Protein AF-A0A383DLF4-F1 (afdb_monomer_lite)

InterPro domains:
  IPR005372 Uncharacterised protein family UPF0182 [PF03699] (5-96)
  IPR005372 Uncharacterised protein family UPF0182 [PTHR39344] (11-228)

Organism: NCBI:txid408172

Sequence (233 aa):
TLPQELAQGTSPVPYQPEYGLYRLPGESTSAFLLTSVFVPRGRQNLTAILTAQSEPDRYGELILFDVPVEDQVPGPRQVEALIEQDPIISQQFSLWRTGGSQVWTGHLHLIPVGKTLLYMEPVFLAAEEDAIPELRRFVVSDGHRVSMQETLEESVQALLMLALDSPLPSVLPVSMVGTQDPTILDTSDWPVEALALLERGEQALREGDFQAFGESLAELRALLETLSAGGRE

Secondary structure (DSSP, 8-state):
---EE-BTBSS-EEPPPEEEEE--TT-SS-EEEEEEEE--TT--B--EEEEEE-STTTTT-EEEEE--GGG-PBPHHHHHHHHHH-HHHHHHHHHHHHTT-EEEE---EEEEETTEEEEEEEEEEESSTTSPPEEEEEEEESSS-EEEESSHHHHHHHHHHHHHSSPPP--------SS--------TT--HHHHHHHHHHHHHHHHT-HHHHHHHHHHHHHHHHHHHHHTT-

Foldseek 3Di:
DAAWAQQFHPDTDGADWDWDFAADAPHPGTFIKTKDWDDDPPGFFTFWMWIATCDPVRHRDIDIQGFDVQLRHGHRHLVRVVQCPPPVNVVVCVVCVVQQKDKGWHRWDWGDDHQAIKTKTWIWIDNDPPGDTDTAWMWMDSRNDIAIDRDPVVRVVVRVVVCVVPPDPRRGDRPDPDDDDPPPPPCVPPDPLLVVLVVQLVVCVVVVNVVSNVVSVVVSVVRVVVVVVVVPD

Radius of gyration: 22.6 Å; chains: 1; bounding box: 62×41×49 Å

Structure (mmCIF, N/CA/C/O backbone):
data_AF-A0A383DLF4-F1
#
_entry.id   AF-A0A383DLF4-F1
#
loop_
_atom_site.group_PDB
_atom_site.id
_atom_site.type_symbol
_atom_site.label_atom_id
_atom_site.label_alt_id
_atom_site.label_comp_id
_atom_site.label_asym_id
_atom_site.label_entity_id
_atom_site.label_seq_id
_atom_site.pdbx_PDB_ins_code
_atom_site.Cartn_x
_atom_site.Cartn_y
_atom_site.Cartn_z
_atom_site.occupancy
_atom_site.B_iso_or_equiv
_atom_site.auth_seq_id
_atom_site.auth_comp_id
_atom_site.auth_asym_id
_atom_site.auth_atom_id
_atom_site.pdbx_PDB_model_num
ATOM 1 N N . THR A 1 1 ? -16.501 -3.516 -14.704 1.00 60.12 1 THR A N 1
ATOM 2 C CA . THR A 1 1 ? -16.865 -2.939 -13.396 1.00 60.12 1 THR A CA 1
ATOM 3 C C . THR A 1 1 ? -15.609 -2.321 -12.852 1.00 60.12 1 THR A C 1
ATOM 5 O O . THR A 1 1 ? -14.558 -2.902 -13.090 1.00 60.12 1 THR A O 1
ATOM 8 N N . LEU A 1 2 ? -15.697 -1.151 -12.227 1.00 78.69 2 LEU A N 1
ATOM 9 C CA . LEU A 1 2 ? -14.515 -0.516 -11.647 1.00 78.69 2 LEU A CA 1
ATOM 10 C C . LEU A 1 2 ? -13.926 -1.417 -10.543 1.00 78.69 2 LEU A C 1
ATOM 12 O O . LEU A 1 2 ? -14.694 -2.170 -9.925 1.00 78.69 2 LEU A O 1
ATOM 16 N N . PRO A 1 3 ? -12.600 -1.383 -10.318 1.00 82.06 3 PRO A N 1
ATOM 17 C CA . PRO A 1 3 ? -11.999 -1.972 -9.126 1.00 8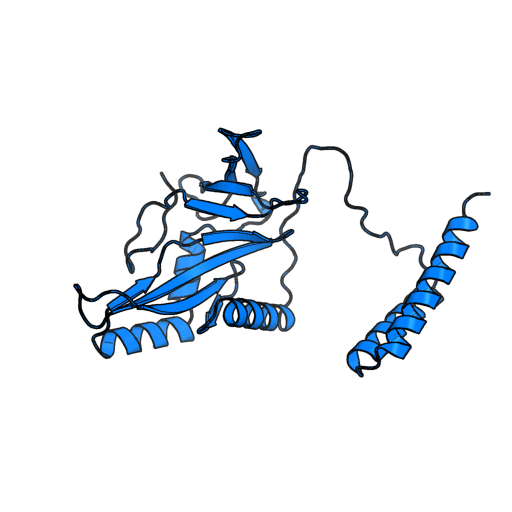2.06 3 PRO A CA 1
ATOM 18 C C . PRO A 1 3 ? -12.649 -1.398 -7.861 1.00 82.06 3 PRO A C 1
ATOM 20 O O . PRO A 1 3 ? -13.252 -0.325 -7.902 1.00 82.06 3 PRO A O 1
ATOM 23 N N . GLN A 1 4 ? -12.573 -2.133 -6.754 1.00 87.50 4 GLN A N 1
ATOM 24 C CA . GLN A 1 4 ? -13.191 -1.744 -5.485 1.00 87.50 4 GLN A CA 1
ATOM 25 C C . GLN A 1 4 ? -12.203 -1.890 -4.325 1.00 87.50 4 GLN A C 1
ATOM 27 O O . GLN A 1 4 ? -11.341 -2.768 -4.388 1.00 87.50 4 GLN A O 1
ATOM 32 N N . GLU A 1 5 ? -12.400 -1.079 -3.289 1.00 82.56 5 GLU A N 1
ATOM 33 C CA . GLU A 1 5 ? -11.633 -1.003 -2.033 1.00 82.56 5 GLU A CA 1
ATOM 34 C C . GLU A 1 5 ? -12.570 -0.808 -0.822 1.00 82.56 5 GLU A C 1
ATOM 36 O O . GLU A 1 5 ? -13.788 -0.686 -1.013 1.00 82.56 5 GLU A O 1
ATOM 41 N N . LEU A 1 6 ? -12.019 -0.771 0.398 1.00 77.62 6 LEU A N 1
ATOM 42 C CA . LEU A 1 6 ? -12.741 -0.592 1.666 1.00 77.62 6 LEU A CA 1
ATOM 43 C C . LEU A 1 6 ? -12.312 0.701 2.398 1.00 77.62 6 LEU A C 1
ATOM 45 O O . LEU A 1 6 ? -12.091 0.721 3.604 1.00 77.62 6 LEU A O 1
ATOM 49 N N . ALA A 1 7 ? -12.281 1.827 1.679 1.00 72.94 7 ALA A N 1
ATOM 50 C CA . ALA A 1 7 ? -11.841 3.130 2.207 1.00 72.94 7 ALA A CA 1
ATOM 51 C C . ALA A 1 7 ? -12.839 3.850 3.149 1.00 72.94 7 ALA A C 1
ATOM 53 O O . ALA A 1 7 ? -12.614 4.983 3.574 1.00 72.94 7 ALA A O 1
ATOM 54 N N . GLN A 1 8 ? -14.017 3.270 3.405 1.00 71.19 8 GLN A N 1
ATOM 55 C CA . GLN A 1 8 ? -15.066 3.861 4.255 1.00 71.19 8 GLN A CA 1
ATOM 56 C C . GLN A 1 8 ? -15.714 2.784 5.135 1.00 71.19 8 GLN A C 1
ATOM 58 O O . GLN A 1 8 ? -16.937 2.634 5.186 1.00 71.19 8 GLN A O 1
ATOM 63 N N . GLY A 1 9 ? -14.879 1.989 5.807 1.00 71.12 9 GLY A N 1
ATOM 64 C CA . GLY A 1 9 ? -15.311 0.829 6.586 1.00 71.12 9 GLY A CA 1
ATOM 65 C C . GLY A 1 9 ? -15.517 -0.405 5.707 1.00 71.12 9 GLY A C 1
ATOM 66 O O . GLY A 1 9 ? -14.909 -0.534 4.658 1.00 71.12 9 GLY A O 1
ATOM 67 N N . THR A 1 10 ? -16.403 -1.320 6.100 1.00 71.12 10 THR A N 1
ATOM 68 C CA . THR A 1 10 ? -16.474 -2.672 5.502 1.00 71.12 10 THR A CA 1
ATOM 69 C C . THR A 1 10 ? -17.288 -2.768 4.202 1.00 71.12 10 THR A C 1
ATOM 71 O O . THR A 1 10 ? -17.534 -3.860 3.685 1.00 71.12 10 THR A O 1
ATOM 74 N N . SER A 1 11 ? -17.766 -1.640 3.668 1.00 79.25 11 SER A N 1
ATOM 75 C CA . SER A 1 11 ? -18.580 -1.609 2.447 1.00 79.25 11 SER A CA 1
ATOM 76 C C . SER A 1 11 ? -17.719 -1.320 1.214 1.00 79.25 11 SER A C 1
ATOM 78 O O . SER A 1 11 ? -17.050 -0.290 1.187 1.00 79.25 11 SER A O 1
ATOM 80 N N . PRO A 1 12 ? -17.777 -2.154 0.155 1.00 83.25 12 PRO A N 1
ATOM 81 C CA . PRO A 1 12 ? -17.006 -1.921 -1.061 1.00 83.25 12 PRO A CA 1
ATOM 82 C C . PRO A 1 12 ? -17.381 -0.618 -1.768 1.00 83.25 12 PRO A C 1
ATOM 84 O O . PRO A 1 12 ? -18.514 -0.456 -2.232 1.00 83.25 12 PRO A O 1
ATOM 87 N N . VAL A 1 13 ? -16.398 0.261 -1.942 1.00 88.56 13 VAL A N 1
ATOM 88 C CA . VAL A 1 13 ? -16.495 1.487 -2.745 1.00 88.56 13 VAL A CA 1
ATOM 89 C C . VAL A 1 13 ? -15.636 1.363 -4.008 1.00 88.56 13 VAL A C 1
ATOM 91 O O . VAL A 1 13 ? -14.722 0.540 -4.042 1.00 88.56 13 VAL A O 1
ATOM 94 N N . PRO A 1 14 ? -15.930 2.097 -5.098 1.00 90.31 14 PRO A N 1
ATOM 95 C CA . PRO A 1 14 ? -15.054 2.119 -6.267 1.00 90.31 14 PRO A CA 1
ATOM 96 C C . PRO A 1 14 ? -13.671 2.665 -5.908 1.00 90.31 14 PRO A C 1
ATOM 98 O O . PRO A 1 14 ? -13.587 3.722 -5.290 1.00 90.31 14 PRO A O 1
ATOM 101 N N . TYR A 1 15 ? -12.622 1.982 -6.366 1.00 90.62 15 TYR A N 1
ATOM 102 C CA . TYR A 1 15 ? -11.250 2.467 -6.262 1.00 90.62 15 TYR A CA 1
ATOM 103 C C . TYR A 1 15 ? -11.115 3.783 -7.025 1.00 90.62 15 TYR A C 1
ATOM 105 O O . TYR A 1 15 ? -11.482 3.857 -8.207 1.00 90.62 15 TYR A O 1
ATOM 113 N N . GLN A 1 16 ? -10.607 4.813 -6.358 1.00 91.38 16 GLN A N 1
ATOM 114 C CA . GLN A 1 16 ? -10.443 6.133 -6.958 1.00 91.38 16 GLN A CA 1
ATOM 115 C C . GLN A 1 16 ? -9.015 6.330 -7.476 1.00 91.38 16 GLN A C 1
ATOM 117 O O . GLN A 1 16 ? -8.072 5.918 -6.814 1.00 91.38 16 GLN A O 1
ATOM 122 N N . PRO A 1 17 ? -8.825 6.941 -8.660 1.00 92.25 17 PRO A N 1
ATOM 123 C CA . PRO A 1 17 ? -7.501 7.370 -9.084 1.00 92.25 17 PRO A CA 1
ATOM 124 C C . PRO A 1 17 ? -6.912 8.388 -8.109 1.00 92.25 17 PRO A C 1
ATOM 126 O O . PRO A 1 17 ? -7.620 9.289 -7.653 1.00 92.25 17 PRO A O 1
ATOM 129 N N . GLU A 1 18 ? -5.614 8.288 -7.856 1.00 91.56 18 GLU A N 1
ATOM 130 C CA . GLU A 1 18 ? -4.936 9.099 -6.853 1.00 91.56 18 GLU A CA 1
ATOM 131 C C . GLU A 1 18 ? -3.709 9.822 -7.396 1.00 91.56 18 GLU A C 1
ATOM 133 O O . GLU A 1 18 ? -3.023 9.333 -8.293 1.00 91.56 18 GLU A O 1
ATOM 138 N N . TYR A 1 19 ? -3.433 11.001 -6.841 1.00 92.25 19 TYR A N 1
ATOM 139 C CA . TYR A 1 19 ? -2.225 11.748 -7.155 1.00 92.25 19 TYR A CA 1
ATOM 140 C C . TYR A 1 19 ? -1.128 11.444 -6.146 1.00 92.25 19 TYR A C 1
ATOM 142 O O . TYR A 1 19 ? -1.358 11.515 -4.939 1.00 92.25 19 TYR A O 1
ATOM 150 N N . GLY A 1 20 ? 0.090 11.231 -6.629 1.00 89.12 20 GLY A N 1
ATOM 151 C CA . GLY A 1 20 ? 1.244 11.093 -5.756 1.00 89.12 20 GLY A CA 1
ATOM 152 C C . GLY A 1 20 ? 2.558 11.423 -6.442 1.00 89.12 20 GLY A C 1
ATOM 153 O O . GLY A 1 20 ? 2.648 11.535 -7.664 1.00 89.12 20 GLY A O 1
ATOM 154 N N . LEU A 1 21 ? 3.584 11.625 -5.619 1.00 89.44 21 LEU A N 1
ATOM 155 C CA . LEU A 1 21 ? 4.941 11.885 -6.074 1.00 89.44 21 LEU A CA 1
ATOM 156 C C . LEU A 1 21 ? 5.734 10.582 -5.993 1.00 89.44 21 LEU A C 1
ATOM 158 O O . LEU A 1 21 ? 6.117 10.152 -4.905 1.00 89.44 21 LEU A O 1
ATOM 162 N N . TYR A 1 22 ? 5.994 9.965 -7.142 1.00 82.44 22 TYR A N 1
ATOM 163 C CA . TYR A 1 22 ? 6.667 8.670 -7.208 1.00 82.44 22 TYR A CA 1
ATOM 164 C C . TYR A 1 22 ? 7.839 8.723 -8.173 1.00 82.44 22 TYR A C 1
ATOM 166 O O . TYR A 1 22 ? 7.808 9.423 -9.184 1.00 82.44 22 TYR A O 1
ATOM 174 N N . ARG A 1 23 ? 8.870 7.932 -7.886 1.00 84.19 23 ARG A N 1
ATOM 175 C CA . ARG A 1 23 ? 9.908 7.626 -8.866 1.00 84.19 23 ARG A CA 1
ATOM 176 C C . ARG A 1 23 ? 9.529 6.336 -9.572 1.00 84.19 23 ARG A C 1
ATOM 178 O O . ARG A 1 23 ? 9.544 5.275 -8.950 1.00 84.19 23 ARG A O 1
ATOM 185 N N . LEU A 1 24 ? 9.195 6.437 -10.855 1.00 79.38 24 LEU A N 1
ATOM 186 C CA . LEU A 1 24 ? 8.882 5.261 -11.660 1.00 79.38 24 LEU A CA 1
ATOM 187 C C . LEU A 1 24 ? 10.123 4.369 -11.834 1.00 79.38 24 LEU A C 1
ATOM 189 O O . LEU A 1 24 ? 11.253 4.869 -11.819 1.00 79.38 24 LEU A O 1
ATOM 193 N N . PRO A 1 25 ? 9.945 3.049 -12.012 1.00 75.62 25 PRO A N 1
ATOM 194 C CA . PRO A 1 25 ? 11.047 2.157 -12.352 1.00 75.62 25 PRO A CA 1
ATOM 195 C C . PRO A 1 25 ? 11.800 2.642 -13.600 1.00 75.62 25 PRO A C 1
ATOM 197 O O . PRO A 1 25 ? 11.187 2.941 -14.619 1.00 75.62 25 PRO A O 1
ATOM 200 N N . GLY A 1 26 ? 13.131 2.725 -13.517 1.00 77.88 26 GLY A N 1
ATOM 201 C CA . GLY A 1 26 ? 13.990 3.201 -14.612 1.00 77.88 26 GLY A CA 1
ATOM 202 C C . GLY A 1 26 ? 14.172 4.722 -14.687 1.00 77.88 26 GLY A C 1
ATOM 203 O O . GLY A 1 26 ? 15.095 5.176 -15.358 1.00 77.88 26 GLY A O 1
ATOM 204 N N . GLU A 1 27 ? 13.373 5.507 -13.960 1.00 82.31 27 GLU A N 1
ATOM 205 C CA . GLU A 1 27 ? 13.523 6.963 -13.894 1.00 82.31 27 GLU A CA 1
ATOM 206 C C . GLU A 1 27 ? 14.513 7.378 -12.796 1.00 82.31 27 GLU A C 1
ATOM 208 O O . GLU A 1 27 ? 14.620 6.755 -11.734 1.00 82.31 27 GLU A O 1
ATOM 213 N N . SER A 1 28 ? 15.242 8.469 -13.038 1.00 81.88 28 SER A N 1
ATOM 214 C CA . SER A 1 28 ? 16.218 9.001 -12.073 1.00 81.88 28 SER A CA 1
ATOM 215 C C . SER A 1 28 ? 15.602 9.973 -11.062 1.00 81.88 28 SER A C 1
ATOM 217 O O . SER A 1 28 ? 16.133 10.128 -9.960 1.00 81.88 28 SER A O 1
ATOM 219 N N . THR A 1 29 ? 14.458 10.573 -11.394 1.00 85.81 29 THR A N 1
ATOM 220 C CA . THR A 1 29 ? 13.763 11.584 -10.588 1.00 85.81 29 THR A CA 1
ATOM 221 C C . THR A 1 29 ? 12.322 11.179 -10.303 1.00 85.81 29 THR A C 1
ATOM 223 O O . THR A 1 29 ? 11.696 10.467 -11.088 1.00 85.81 29 THR A O 1
ATOM 226 N N . SER A 1 30 ? 11.783 11.644 -9.176 1.00 88.62 30 SER A N 1
ATOM 227 C CA . SER A 1 30 ? 10.350 11.525 -8.900 1.00 88.62 30 SER A CA 1
ATOM 228 C C . SER A 1 30 ? 9.548 12.471 -9.793 1.00 88.62 30 SER A C 1
ATOM 230 O O . SER A 1 30 ? 10.032 13.549 -10.130 1.00 88.62 30 SER A O 1
ATOM 232 N N . ALA A 1 31 ? 8.324 12.080 -10.127 1.00 88.88 31 ALA A N 1
ATOM 233 C CA . ALA A 1 31 ? 7.376 12.882 -10.886 1.00 88.88 31 ALA A CA 1
ATOM 234 C C . ALA A 1 31 ? 6.005 12.865 -10.206 1.00 88.88 31 ALA A C 1
ATOM 236 O O . ALA A 1 31 ? 5.671 11.913 -9.488 1.00 88.88 31 ALA A O 1
ATOM 237 N N . PHE A 1 32 ? 5.224 13.925 -10.400 1.00 93.12 32 PHE A N 1
ATOM 238 C CA . PHE A 1 32 ? 3.845 13.976 -9.936 1.00 93.12 32 PHE A CA 1
ATOM 239 C C . PHE A 1 32 ? 2.944 13.206 -10.906 1.00 93.12 32 PHE A C 1
ATOM 241 O O . PHE A 1 32 ? 2.847 13.540 -12.088 1.00 93.12 32 PHE A O 1
ATOM 248 N N . LEU A 1 33 ? 2.301 12.149 -10.416 1.00 92.25 33 LEU A N 1
ATOM 249 C CA . LEU A 1 33 ? 1.556 11.186 -11.223 1.00 92.25 33 LEU A CA 1
ATOM 250 C C . LEU A 1 33 ? 0.122 11.061 -10.728 1.00 92.25 33 LEU A C 1
ATOM 252 O O . LEU A 1 33 ? -0.108 11.038 -9.523 1.00 92.25 33 LEU A O 1
ATOM 256 N N . LEU A 1 34 ? -0.815 10.903 -11.660 1.00 93.69 34 LEU A N 1
ATOM 257 C CA . LEU A 1 34 ? -2.143 10.361 -11.387 1.00 93.69 34 LEU A CA 1
ATOM 258 C C . LEU A 1 34 ? -2.125 8.860 -11.672 1.00 93.69 34 LEU A C 1
ATOM 260 O O . LEU A 1 34 ? -1.865 8.468 -12.806 1.00 93.69 34 LEU A O 1
ATOM 264 N N . THR A 1 35 ? -2.434 8.031 -10.686 1.00 91.56 35 THR A N 1
ATOM 265 C CA . THR A 1 35 ? -2.365 6.571 -10.784 1.00 91.56 35 THR A CA 1
ATOM 266 C C . THR A 1 35 ? -3.750 5.947 -10.663 1.00 91.56 35 THR A C 1
ATOM 268 O O . THR A 1 35 ? -4.597 6.410 -9.903 1.00 91.56 35 THR A O 1
ATOM 271 N N . SER A 1 36 ? -4.000 4.876 -11.413 1.00 92.75 36 SER A N 1
ATOM 272 C CA . SER A 1 36 ? -5.180 4.028 -11.269 1.00 92.75 36 SER A CA 1
ATOM 273 C C . SER A 1 36 ? -4.840 2.566 -11.544 1.00 92.75 36 SER A C 1
ATOM 275 O O . SER A 1 36 ? -3.884 2.250 -12.251 1.00 92.75 36 SER A O 1
ATOM 277 N N . VAL A 1 37 ? -5.643 1.660 -10.999 1.00 92.38 37 VAL A N 1
ATOM 278 C CA . VAL A 1 37 ? -5.415 0.213 -11.057 1.00 92.38 37 VAL A CA 1
ATOM 279 C C . VAL A 1 37 ? -6.428 -0.468 -11.974 1.00 92.38 37 VAL A C 1
ATOM 281 O O . VAL A 1 37 ? -7.579 -0.046 -12.082 1.00 92.38 37 VAL A O 1
ATOM 284 N N . PHE A 1 38 ? -6.027 -1.562 -12.619 1.00 90.94 38 PHE A N 1
ATOM 285 C CA . PHE A 1 38 ? -6.893 -2.355 -13.489 1.00 90.94 38 PHE A CA 1
ATOM 286 C C . PHE A 1 38 ? -7.073 -3.767 -12.942 1.00 90.94 38 PHE A C 1
ATOM 288 O O . PHE A 1 38 ? -6.142 -4.568 -12.903 1.00 90.94 38 PHE A O 1
ATOM 295 N N . VAL A 1 39 ? -8.315 -4.081 -12.571 1.00 89.06 39 VAL A N 1
ATOM 296 C CA . VAL A 1 39 ? -8.760 -5.425 -12.188 1.00 89.06 39 VAL A CA 1
ATOM 297 C C . VAL A 1 39 ? -9.851 -5.861 -13.173 1.00 89.06 39 VAL A C 1
ATOM 299 O O . VAL A 1 39 ? -10.913 -5.226 -13.225 1.00 89.06 39 VAL A O 1
ATOM 302 N N . PRO A 1 40 ? -9.640 -6.920 -13.979 1.00 84.69 40 PRO A N 1
ATOM 303 C CA . PRO A 1 40 ? -10.626 -7.369 -14.953 1.00 84.69 40 PRO A CA 1
ATOM 304 C C . PRO A 1 40 ? -11.949 -7.779 -14.304 1.00 84.69 40 PRO A C 1
ATOM 306 O O . PRO A 1 40 ? -12.007 -8.286 -13.181 1.00 84.69 40 PRO A O 1
ATOM 309 N N . ARG A 1 41 ? -13.050 -7.626 -15.045 1.00 81.19 41 ARG A N 1
ATOM 310 C CA . ARG A 1 41 ? -14.380 -8.019 -14.561 1.00 81.19 41 ARG A CA 1
ATOM 311 C C . ARG A 1 41 ? -14.407 -9.512 -14.213 1.00 81.19 41 ARG A C 1
ATOM 313 O O . ARG A 1 41 ? -14.085 -10.351 -15.047 1.00 81.19 41 ARG A O 1
ATOM 320 N N . GLY A 1 42 ? -14.856 -9.833 -12.999 1.00 81.06 42 GLY A N 1
ATOM 321 C CA . GLY A 1 42 ? -14.948 -11.215 -12.514 1.00 81.06 42 GLY A CA 1
ATOM 322 C C . GLY A 1 42 ? -13.614 -11.809 -12.052 1.00 81.06 42 GLY A C 1
ATOM 323 O O . GLY A 1 42 ? -13.579 -12.975 -11.673 1.00 81.06 42 GLY A O 1
ATOM 324 N N . ARG A 1 43 ? -12.533 -11.023 -12.061 1.00 84.88 43 ARG A N 1
ATOM 325 C CA . ARG A 1 43 ? -11.262 -11.354 -11.418 1.00 84.88 43 ARG A CA 1
ATOM 326 C C . ARG A 1 43 ? -11.104 -10.528 -10.145 1.00 84.88 43 ARG A C 1
ATOM 328 O O . ARG A 1 43 ? -11.839 -9.568 -9.903 1.00 84.88 43 ARG A O 1
ATOM 335 N N . GLN A 1 44 ? -10.154 -10.946 -9.326 1.00 84.00 44 GLN A N 1
ATOM 336 C CA . GLN A 1 44 ? -9.759 -10.230 -8.119 1.00 84.00 44 GLN A CA 1
ATOM 337 C C . GLN A 1 44 ? -8.293 -9.779 -8.158 1.00 84.00 44 GLN A C 1
ATOM 339 O O . GLN A 1 44 ? -7.937 -8.888 -7.399 1.00 84.00 44 GLN A O 1
ATOM 344 N N . ASN A 1 45 ? -7.496 -10.338 -9.071 1.00 89.94 45 ASN A N 1
ATOM 345 C CA . ASN A 1 45 ? -6.083 -10.023 -9.243 1.00 89.94 45 ASN A CA 1
ATOM 346 C C . ASN A 1 45 ? -5.911 -8.787 -10.133 1.00 89.94 45 ASN A C 1
ATOM 348 O O . ASN A 1 45 ? -6.670 -8.586 -11.091 1.00 89.94 45 ASN A O 1
ATOM 352 N N . LEU A 1 46 ? -4.903 -7.988 -9.808 1.00 91.31 46 LEU A N 1
ATOM 353 C CA . LEU A 1 46 ? -4.451 -6.846 -10.588 1.00 91.31 46 LEU A CA 1
ATOM 354 C C . LEU A 1 46 ? -3.834 -7.328 -11.908 1.00 91.31 46 LEU A C 1
ATOM 356 O O . LEU A 1 46 ? -3.123 -8.328 -11.928 1.00 91.31 46 LEU A O 1
ATOM 360 N N . THR A 1 47 ? -4.097 -6.621 -13.007 1.00 90.00 47 THR A N 1
ATOM 361 C CA . THR A 1 47 ? -3.462 -6.911 -14.307 1.00 90.00 47 THR A CA 1
ATOM 362 C C . THR A 1 47 ? -2.706 -5.735 -14.892 1.00 90.00 47 THR A C 1
ATOM 364 O O . THR A 1 47 ? -1.912 -5.938 -15.800 1.00 90.00 47 THR A O 1
ATOM 367 N N . ALA A 1 48 ? -2.956 -4.513 -14.422 1.00 89.50 48 ALA A N 1
ATOM 368 C CA . ALA A 1 48 ? -2.144 -3.369 -14.805 1.00 89.50 48 ALA A CA 1
ATOM 369 C C . ALA A 1 48 ? -2.297 -2.197 -13.831 1.00 89.50 48 ALA A C 1
ATOM 371 O O . ALA A 1 48 ? -3.300 -2.086 -13.120 1.00 89.50 48 ALA A O 1
ATOM 372 N N . ILE A 1 49 ? -1.327 -1.290 -13.869 1.00 89.88 49 ILE A N 1
ATOM 373 C CA . ILE A 1 49 ? -1.371 0.027 -13.232 1.00 89.88 49 ILE A CA 1
ATOM 374 C C . ILE A 1 49 ? -1.196 1.060 -14.337 1.00 89.88 49 ILE A C 1
ATOM 376 O O . ILE A 1 49 ? -0.239 0.995 -15.100 1.00 89.88 49 ILE A O 1
ATOM 380 N N . LEU A 1 50 ? -2.116 2.008 -14.442 1.00 90.31 50 LEU A N 1
ATOM 381 C CA . LEU A 1 50 ? -2.014 3.120 -15.377 1.00 90.31 50 LEU A CA 1
ATOM 382 C C . LEU A 1 50 ? -1.614 4.367 -14.610 1.00 90.31 50 LEU A C 1
ATOM 384 O O . LEU A 1 50 ? -2.285 4.737 -13.648 1.00 90.31 50 LEU A O 1
ATOM 388 N N . THR A 1 51 ? -0.568 5.034 -15.070 1.00 91.50 51 THR A N 1
ATOM 389 C CA . THR A 1 51 ? -0.164 6.336 -14.558 1.00 91.50 51 THR A CA 1
ATOM 390 C C . THR A 1 51 ? -0.272 7.391 -15.651 1.00 91.50 51 THR A C 1
ATOM 392 O O . THR A 1 51 ? -0.098 7.101 -16.835 1.00 91.50 51 THR A O 1
ATOM 395 N N . ALA A 1 52 ? -0.587 8.619 -15.256 1.00 93.56 52 ALA A N 1
ATOM 396 C CA . ALA A 1 52 ? -0.551 9.797 -16.106 1.00 93.56 52 ALA A CA 1
ATOM 397 C C . ALA A 1 52 ? 0.428 10.816 -15.516 1.00 93.56 52 ALA A C 1
ATOM 399 O O . ALA A 1 52 ? 0.296 11.211 -14.355 1.00 93.56 52 ALA A O 1
ATOM 400 N N . GLN A 1 53 ? 1.401 11.240 -16.317 1.00 93.06 53 GLN A N 1
ATOM 401 C CA . GLN A 1 53 ? 2.375 12.261 -15.944 1.00 93.06 53 GLN A CA 1
ATOM 402 C C . GLN A 1 53 ? 1.708 13.629 -15.781 1.00 93.06 53 GLN A C 1
ATOM 404 O O . GLN A 1 53 ? 0.896 14.040 -16.612 1.00 93.06 53 GLN A O 1
ATOM 409 N N . SER A 1 54 ? 2.079 14.351 -14.725 1.00 93.25 54 SER A N 1
ATOM 410 C CA . SER A 1 54 ? 1.596 15.712 -14.454 1.00 93.25 54 SER A CA 1
ATOM 411 C C . SER A 1 54 ? 2.706 16.769 -14.499 1.00 93.25 54 SER A C 1
ATOM 413 O O . SER A 1 54 ? 2.437 17.937 -14.218 1.00 93.25 54 SER A O 1
ATOM 415 N N . GLU A 1 55 ? 3.931 16.392 -14.876 1.00 89.69 55 GLU A N 1
ATOM 416 C CA . GLU A 1 55 ? 5.036 17.340 -15.063 1.00 89.69 55 GLU A CA 1
ATOM 417 C C . GLU A 1 55 ? 4.852 18.175 -16.343 1.00 89.69 55 GLU A C 1
ATOM 419 O O . GLU A 1 55 ? 4.374 17.640 -17.344 1.00 89.69 55 GLU A O 1
ATOM 424 N N . PRO A 1 56 ? 5.219 19.473 -16.365 1.00 90.81 56 PRO A N 1
ATOM 425 C CA . PRO A 1 56 ? 4.930 20.364 -17.495 1.00 90.81 56 PRO A CA 1
ATOM 426 C C . PRO A 1 56 ? 5.455 19.898 -18.860 1.00 90.81 56 PRO A C 1
ATOM 428 O O . PRO A 1 56 ? 4.840 20.183 -19.885 1.00 90.81 56 PRO A O 1
ATOM 431 N N . ASP A 1 57 ? 6.594 19.213 -18.887 1.00 91.88 57 ASP A N 1
ATOM 432 C CA . ASP A 1 57 ? 7.262 18.712 -20.090 1.00 91.88 57 ASP A CA 1
ATOM 433 C C . ASP A 1 57 ? 6.689 17.380 -20.599 1.00 91.88 57 ASP A C 1
ATOM 435 O O . ASP A 1 57 ? 6.830 17.072 -21.781 1.00 91.88 57 ASP A O 1
ATOM 439 N N . ARG A 1 58 ? 6.010 16.621 -19.730 1.00 88.75 58 ARG A N 1
ATOM 440 C CA . ARG A 1 58 ? 5.442 15.290 -20.018 1.00 88.75 58 ARG A CA 1
ATOM 441 C C . ARG A 1 58 ? 3.947 15.193 -19.695 1.00 88.75 58 ARG A C 1
ATOM 443 O O . ARG A 1 58 ? 3.405 14.100 -19.548 1.00 88.75 58 ARG A O 1
ATOM 450 N N . TYR A 1 59 ? 3.270 16.330 -19.561 1.00 93.19 59 TYR A N 1
ATOM 451 C CA . TYR A 1 59 ? 1.901 16.400 -19.058 1.00 93.19 59 TYR A CA 1
ATOM 452 C C . TYR A 1 59 ? 0.932 15.585 -19.921 1.00 93.19 59 TYR A C 1
ATOM 454 O O . TYR A 1 59 ? 0.817 15.798 -21.129 1.00 93.19 59 TYR A O 1
ATOM 462 N N . GLY A 1 60 ? 0.191 14.679 -19.285 1.00 92.38 60 GLY A N 1
ATOM 463 C CA . GLY A 1 60 ? -0.782 13.811 -19.941 1.00 92.38 60 GLY A CA 1
ATOM 464 C C . GLY A 1 60 ? -0.187 12.575 -20.620 1.00 92.38 60 GLY A C 1
ATOM 465 O O . GLY A 1 60 ? -0.952 11.804 -21.202 1.00 92.38 60 GLY A O 1
ATOM 466 N N . GLU A 1 61 ? 1.129 12.343 -20.546 1.00 93.44 61 GLU A N 1
ATOM 467 C CA . GLU A 1 61 ? 1.704 11.067 -20.977 1.00 93.44 61 GLU A CA 1
ATOM 468 C C . GLU A 1 61 ? 1.170 9.928 -20.109 1.00 93.44 61 GLU A C 1
ATOM 470 O O . GLU A 1 61 ? 1.272 9.963 -18.882 1.00 93.44 61 GLU A O 1
ATOM 475 N N . LEU A 1 62 ? 0.611 8.911 -20.765 1.00 92.75 62 LEU A N 1
ATOM 476 C CA . LEU A 1 62 ? 0.079 7.720 -20.117 1.00 92.75 62 LEU A CA 1
ATOM 477 C C . LEU A 1 62 ? 1.105 6.592 -20.164 1.00 92.75 62 LEU A C 1
ATOM 479 O O . LEU A 1 62 ? 1.615 6.258 -21.233 1.00 92.75 62 LEU A O 1
ATOM 483 N N . ILE A 1 63 ? 1.354 5.971 -19.016 1.00 88.69 63 ILE A N 1
ATOM 484 C CA . ILE A 1 63 ? 2.249 4.825 -18.876 1.00 88.69 63 ILE A CA 1
ATOM 485 C C . ILE A 1 63 ? 1.440 3.685 -18.264 1.00 88.69 63 ILE A C 1
ATOM 487 O O . ILE A 1 63 ? 0.882 3.820 -17.178 1.00 88.69 63 ILE A O 1
ATOM 491 N N . LEU A 1 64 ? 1.352 2.565 -18.979 1.00 89.38 64 LEU A N 1
ATOM 492 C CA . LEU A 1 64 ? 0.702 1.354 -18.492 1.00 89.38 64 LEU A CA 1
ATOM 493 C C . LEU A 1 64 ? 1.775 0.363 -18.040 1.00 89.38 64 LEU A C 1
ATOM 495 O O . LEU A 1 64 ? 2.585 -0.092 -18.844 1.00 89.38 64 LEU A O 1
ATOM 499 N N . PHE A 1 65 ? 1.763 0.026 -16.758 1.00 85.44 65 PHE A N 1
ATOM 500 C CA . PHE A 1 65 ? 2.541 -1.066 -16.194 1.00 85.44 65 PHE A CA 1
ATOM 501 C C . PHE A 1 65 ? 1.692 -2.327 -16.228 1.00 85.44 65 PHE A C 1
ATOM 503 O O . PHE A 1 65 ? 0.793 -2.487 -15.401 1.00 85.44 65 PHE A O 1
ATOM 510 N N . ASP A 1 66 ? 1.961 -3.204 -17.191 1.00 85.62 66 ASP A N 1
ATOM 511 C CA . ASP A 1 66 ? 1.324 -4.514 -17.248 1.00 85.62 66 ASP A CA 1
ATOM 512 C C . ASP A 1 66 ? 1.848 -5.409 -16.124 1.00 85.62 66 ASP A C 1
ATOM 514 O O . ASP A 1 66 ? 3.051 -5.496 -15.869 1.00 85.62 66 ASP A O 1
ATOM 518 N N . VAL A 1 67 ? 0.915 -6.082 -15.461 1.00 84.31 67 VAL A N 1
ATOM 519 C CA . VAL A 1 67 ? 1.186 -7.085 -14.439 1.00 84.31 67 VAL A CA 1
ATOM 520 C C . VAL A 1 67 ? 0.837 -8.445 -15.043 1.00 84.31 67 VAL A C 1
ATOM 522 O O . VAL A 1 67 ? -0.348 -8.705 -15.297 1.00 84.31 67 VAL A O 1
ATOM 525 N N . PRO A 1 68 ? 1.840 -9.297 -15.321 1.00 79.50 68 PRO A N 1
ATOM 526 C CA . PRO A 1 68 ? 1.618 -10.627 -15.868 1.00 79.50 68 PRO A CA 1
ATOM 527 C C . PRO A 1 68 ? 0.590 -11.417 -15.047 1.00 79.50 68 PRO A C 1
ATOM 529 O O . PRO A 1 68 ? 0.582 -11.406 -13.817 1.00 79.50 68 PRO A O 1
ATOM 532 N N . VAL A 1 69 ? -0.327 -12.108 -15.725 1.00 74.38 69 VAL A N 1
ATOM 533 C CA . VAL A 1 69 ? -1.445 -12.803 -15.057 1.00 74.38 69 VAL A CA 1
ATOM 534 C C . VAL A 1 69 ? -0.937 -13.973 -14.207 1.00 74.38 69 VAL A C 1
ATOM 536 O O . VAL A 1 69 ? -1.542 -14.320 -13.190 1.00 74.38 69 VAL A O 1
ATOM 539 N N . GLU A 1 70 ? 0.168 -14.574 -14.637 1.00 76.00 70 GLU A N 1
ATOM 540 C CA . GLU A 1 70 ? 0.922 -15.625 -13.962 1.00 76.00 70 GLU A CA 1
ATOM 541 C C . GLU A 1 70 ? 1.456 -15.211 -12.588 1.00 76.00 70 GLU A C 1
ATOM 543 O O . GLU A 1 70 ? 1.543 -16.071 -11.713 1.00 76.00 70 GLU A O 1
ATOM 548 N N . ASP A 1 71 ? 1.713 -13.920 -12.364 1.00 79.25 71 ASP A N 1
ATOM 549 C CA . ASP A 1 71 ? 2.213 -13.405 -11.085 1.00 79.25 71 ASP A CA 1
ATOM 550 C C . ASP A 1 71 ? 1.135 -13.390 -10.001 1.00 79.25 71 ASP A C 1
ATOM 552 O O . ASP A 1 71 ? 1.429 -13.297 -8.813 1.00 79.25 71 ASP A O 1
ATOM 556 N N . GLN A 1 72 ? -0.135 -13.482 -10.412 1.00 84.25 72 GLN A N 1
ATOM 557 C CA . GLN A 1 72 ? -1.298 -13.510 -9.527 1.00 84.25 72 GLN A CA 1
ATOM 558 C C . GLN A 1 72 ? -1.330 -12.376 -8.492 1.00 84.25 72 GLN A C 1
ATOM 560 O O . GLN A 1 72 ? -1.877 -12.552 -7.405 1.00 84.25 72 GLN A O 1
ATOM 565 N N . VAL A 1 73 ? -0.807 -11.202 -8.851 1.00 89.88 73 VAL A N 1
ATOM 566 C CA . VAL A 1 73 ? -0.757 -10.043 -7.957 1.00 89.88 73 VAL A CA 1
ATOM 567 C C . VAL A 1 73 ? -2.152 -9.712 -7.421 1.00 89.88 73 VAL A C 1
ATOM 569 O O . VAL A 1 73 ? -3.088 -9.529 -8.213 1.00 89.88 73 VAL A O 1
ATOM 572 N N . PRO A 1 74 ? -2.319 -9.607 -6.095 1.00 91.44 74 PRO A N 1
ATOM 573 C CA . PRO A 1 74 ? -3.623 -9.367 -5.509 1.00 91.44 74 PRO A CA 1
ATOM 574 C C . PRO A 1 74 ? -4.136 -7.971 -5.853 1.00 91.44 74 PRO A C 1
ATOM 576 O O . PRO A 1 74 ? -3.403 -6.993 -5.816 1.00 91.44 74 PRO A O 1
ATOM 579 N N . GLY A 1 75 ? -5.412 -7.854 -6.212 1.00 92.62 75 GLY A N 1
ATOM 580 C CA . GLY A 1 75 ? -6.037 -6.541 -6.379 1.00 92.62 75 GLY A CA 1
ATOM 581 C C . GLY A 1 75 ? -6.404 -5.910 -5.029 1.00 92.62 75 GLY A C 1
ATOM 582 O O . GLY A 1 75 ? -6.443 -6.616 -4.019 1.00 92.62 75 GLY A O 1
ATOM 583 N N . PRO A 1 76 ? -6.789 -4.617 -5.006 1.00 91.88 76 PRO A N 1
ATOM 584 C CA . PRO A 1 76 ? -7.117 -3.893 -3.774 1.00 91.88 76 PRO A CA 1
ATOM 585 C C . PRO A 1 76 ? -8.063 -4.650 -2.835 1.00 91.88 76 PRO A C 1
ATOM 587 O O . PRO A 1 76 ? -7.728 -4.896 -1.686 1.00 91.88 76 PRO A O 1
ATOM 590 N N . ARG A 1 77 ? -9.193 -5.158 -3.349 1.00 89.31 77 ARG A N 1
ATOM 591 C CA . ARG A 1 77 ? -10.163 -5.926 -2.545 1.00 89.31 77 ARG A CA 1
ATOM 592 C C . ARG A 1 77 ? -9.562 -7.163 -1.853 1.00 89.31 77 ARG A C 1
ATOM 594 O O . ARG A 1 77 ? -10.043 -7.552 -0.796 1.00 89.31 77 ARG A O 1
ATOM 601 N N . GLN A 1 78 ? -8.584 -7.834 -2.464 1.00 90.81 78 GLN A N 1
ATOM 602 C CA . GLN A 1 78 ? -7.951 -8.998 -1.833 1.00 90.81 78 GLN A CA 1
ATOM 603 C C . GLN A 1 78 ? -7.028 -8.583 -0.696 1.00 90.81 78 GLN A C 1
ATOM 605 O O . GLN A 1 78 ? -7.039 -9.235 0.342 1.00 90.81 78 GLN A O 1
ATOM 610 N N . VAL A 1 79 ? -6.275 -7.499 -0.880 1.00 93.19 79 VAL A N 1
ATOM 611 C CA . VAL A 1 79 ? -5.401 -6.957 0.164 1.00 93.19 79 VAL A CA 1
ATOM 612 C C . VAL A 1 79 ? -6.225 -6.419 1.331 1.00 93.19 79 VAL A C 1
ATOM 614 O O . VAL A 1 79 ? -5.935 -6.738 2.473 1.00 93.19 79 VAL A O 1
ATOM 617 N N . GLU A 1 80 ? -7.319 -5.721 1.053 1.00 90.38 80 GLU A N 1
ATOM 618 C CA . GLU A 1 80 ? -8.291 -5.279 2.062 1.00 90.38 80 GLU A CA 1
ATOM 619 C C . GLU A 1 80 ? -8.845 -6.454 2.880 1.00 90.38 80 GLU A C 1
ATOM 621 O O . GLU A 1 80 ? -8.837 -6.447 4.109 1.00 90.38 80 GLU A O 1
ATOM 626 N N . ALA A 1 81 ? -9.251 -7.533 2.203 1.00 88.62 81 ALA A N 1
ATOM 627 C CA . ALA A 1 81 ? -9.711 -8.740 2.882 1.00 88.62 81 ALA A CA 1
ATOM 628 C C . ALA A 1 81 ? -8.603 -9.404 3.717 1.00 88.62 81 ALA A C 1
ATOM 630 O O . ALA A 1 81 ? -8.893 -9.954 4.777 1.00 88.62 81 ALA A O 1
ATOM 631 N N . LEU A 1 82 ? -7.351 -9.364 3.251 1.00 90.56 82 LEU A N 1
ATOM 632 C CA . LEU A 1 82 ? -6.194 -9.857 3.996 1.00 90.56 82 LEU A CA 1
ATOM 633 C C . LEU A 1 82 ? -5.966 -9.030 5.272 1.00 90.56 82 LEU A C 1
ATOM 635 O O . LEU A 1 82 ? -5.755 -9.610 6.334 1.00 90.56 82 LEU A O 1
ATOM 639 N N . ILE A 1 83 ? -6.063 -7.701 5.182 1.00 91.00 83 ILE A N 1
ATOM 640 C CA . ILE A 1 83 ? -5.943 -6.781 6.320 1.00 91.00 83 ILE A CA 1
ATOM 641 C C . ILE A 1 83 ? -7.055 -7.039 7.345 1.00 91.00 83 ILE A C 1
ATOM 643 O O . ILE A 1 83 ? -6.772 -7.202 8.531 1.00 91.00 83 ILE A O 1
ATOM 647 N N . GLU A 1 84 ? -8.315 -7.144 6.910 1.00 84.69 84 GLU A N 1
ATOM 648 C CA . GLU A 1 84 ? -9.449 -7.407 7.809 1.00 84.69 84 GLU A CA 1
ATOM 649 C C . GLU A 1 84 ? -9.368 -8.773 8.513 1.00 84.69 84 GLU A C 1
ATOM 651 O O . GLU A 1 84 ? -9.895 -8.943 9.619 1.00 84.69 84 GLU A O 1
ATOM 656 N N . GLN A 1 85 ? -8.738 -9.758 7.866 1.00 84.44 85 GLN A N 1
ATOM 657 C CA . GLN A 1 85 ? -8.561 -11.114 8.389 1.00 84.44 85 GLN A CA 1
ATOM 658 C C . GLN A 1 85 ? -7.350 -11.255 9.313 1.00 84.44 85 GLN A C 1
ATOM 660 O O . GLN A 1 85 ? -7.266 -12.260 10.026 1.00 84.44 85 GLN A O 1
ATOM 665 N N . ASP A 1 86 ? -6.435 -10.282 9.335 1.00 90.00 86 ASP A N 1
ATOM 666 C CA . ASP A 1 86 ? -5.292 -10.317 10.239 1.00 90.00 86 ASP A CA 1
ATOM 667 C C . ASP A 1 86 ? -5.774 -10.286 11.707 1.00 90.00 86 ASP A C 1
ATOM 669 O O . ASP A 1 86 ? -6.481 -9.357 12.114 1.00 90.00 86 ASP A O 1
ATOM 673 N N . PRO A 1 87 ? -5.414 -11.282 12.541 1.00 84.62 87 PRO A N 1
ATOM 674 C CA . PRO A 1 87 ? -5.924 -11.369 13.907 1.00 84.62 87 PRO A CA 1
ATOM 675 C C . PRO A 1 87 ? -5.546 -10.179 14.794 1.00 84.62 87 PRO A C 1
ATOM 677 O O . PRO A 1 87 ? -6.331 -9.807 15.669 1.00 84.62 87 PRO A O 1
ATOM 680 N N . ILE A 1 88 ? -4.362 -9.591 14.596 1.00 87.94 88 ILE A N 1
ATOM 681 C CA . ILE A 1 88 ? -3.861 -8.481 15.413 1.00 87.94 88 ILE A CA 1
ATOM 682 C C . ILE A 1 88 ? -4.595 -7.196 15.036 1.00 87.94 88 ILE A C 1
ATOM 684 O O . ILE A 1 88 ? -5.102 -6.494 15.915 1.00 87.94 88 ILE A O 1
ATOM 688 N N . ILE A 1 89 ? -4.725 -6.921 13.739 1.00 90.00 89 ILE A N 1
ATOM 689 C CA . ILE A 1 89 ? -5.460 -5.759 13.225 1.00 90.00 89 ILE A CA 1
ATOM 690 C C . ILE A 1 89 ? -6.941 -5.869 13.587 1.00 90.00 89 ILE A C 1
ATOM 692 O O . ILE A 1 89 ? -7.510 -4.940 14.163 1.00 90.00 89 ILE A O 1
ATOM 696 N N . SER A 1 90 ? -7.559 -7.025 13.340 1.00 85.62 90 SER A N 1
ATOM 697 C CA . SER A 1 90 ? -8.973 -7.270 13.631 1.00 85.62 90 SER A CA 1
ATOM 698 C C . SER A 1 90 ? -9.291 -7.125 15.123 1.00 85.62 90 SER A C 1
ATOM 700 O O . SER A 1 90 ? -10.287 -6.493 15.502 1.00 85.62 90 SER A O 1
ATOM 702 N N . GLN A 1 91 ? -8.410 -7.627 15.999 1.00 85.44 91 GLN A N 1
ATOM 703 C CA . GLN A 1 91 ? -8.515 -7.414 17.442 1.00 85.44 91 GLN A CA 1
ATOM 704 C C . GLN A 1 91 ? -8.412 -5.925 17.793 1.00 85.44 91 GLN A C 1
ATOM 706 O O . GLN A 1 91 ? -9.252 -5.413 18.536 1.00 85.44 91 GLN A O 1
ATOM 711 N N . GLN A 1 92 ? -7.425 -5.216 17.245 1.00 89.44 92 GLN A N 1
ATOM 712 C CA . GLN A 1 92 ? -7.208 -3.800 17.530 1.00 89.44 92 GLN A CA 1
ATOM 713 C C . GLN A 1 92 ? -8.384 -2.924 17.071 1.00 89.44 92 GLN A C 1
ATOM 715 O O . GLN A 1 92 ? -8.846 -2.065 17.828 1.00 89.44 92 GLN A O 1
ATOM 720 N N . PHE A 1 93 ? -8.914 -3.165 15.870 1.00 88.75 93 PHE A N 1
ATOM 721 C CA . PHE A 1 93 ? -10.083 -2.458 15.343 1.00 88.75 93 PHE A CA 1
ATOM 722 C C . PHE A 1 93 ? -11.317 -2.727 16.204 1.00 88.75 93 PHE A C 1
ATOM 724 O O . PHE A 1 93 ? -12.075 -1.807 16.514 1.00 88.75 93 PHE A O 1
ATOM 731 N N . SER A 1 94 ? -11.503 -3.974 16.644 1.00 86.44 94 SER A N 1
ATOM 732 C CA . SER A 1 94 ? -12.596 -4.347 17.548 1.00 86.44 94 SER A CA 1
ATOM 733 C C . SER A 1 94 ? -12.495 -3.628 18.897 1.00 86.44 94 SER A C 1
ATOM 735 O O . SER A 1 94 ? -13.508 -3.152 19.416 1.00 86.44 94 SER A O 1
ATOM 737 N N . LEU A 1 95 ? -11.284 -3.494 19.451 1.00 87.38 95 LEU A N 1
ATOM 738 C CA . LEU A 1 95 ? -11.039 -2.759 20.696 1.00 87.38 95 LEU A CA 1
ATOM 739 C C . LEU A 1 95 ? -11.374 -1.270 20.557 1.00 87.38 95 LEU A C 1
ATOM 741 O O . LEU A 1 95 ? -12.082 -0.734 21.407 1.00 87.38 95 LEU A O 1
ATOM 745 N N . TRP A 1 96 ? -10.929 -0.612 19.484 1.00 89.31 96 TRP A N 1
ATOM 746 C CA . TRP A 1 96 ? -11.245 0.802 19.250 1.00 89.31 96 TRP A CA 1
ATOM 747 C C . TRP A 1 96 ? -12.743 1.043 19.087 1.00 89.31 96 TRP A C 1
ATOM 749 O O . TRP A 1 96 ? -13.288 1.926 19.747 1.00 89.31 96 TRP A O 1
ATOM 759 N N . ARG A 1 97 ? -13.424 0.198 18.305 1.00 84.44 97 ARG A N 1
ATOM 760 C CA . ARG A 1 97 ? -14.884 0.270 18.139 1.00 84.44 97 ARG A CA 1
ATOM 761 C C . ARG A 1 97 ? -15.624 0.057 19.460 1.00 84.44 97 ARG A C 1
ATOM 763 O O . ARG A 1 97 ? -16.588 0.758 19.744 1.00 84.44 97 ARG A O 1
ATOM 770 N N . THR A 1 98 ? -15.156 -0.870 20.299 1.00 84.75 98 THR A N 1
ATOM 771 C CA . THR A 1 98 ? -15.746 -1.116 21.630 1.00 84.75 98 THR A CA 1
ATOM 772 C C . THR A 1 98 ? -15.535 0.067 22.579 1.00 84.75 98 THR A C 1
ATOM 774 O O . THR A 1 98 ? -16.396 0.354 23.405 1.00 84.75 98 THR A O 1
ATOM 777 N N . GLY A 1 99 ? -14.417 0.785 22.441 1.00 82.75 99 GLY A N 1
ATOM 778 C CA . GLY A 1 99 ? -14.136 2.020 23.175 1.00 82.75 99 GLY A CA 1
ATOM 779 C C . GLY A 1 99 ? -14.981 3.225 22.748 1.00 82.75 99 GLY A C 1
ATOM 780 O O . GLY A 1 99 ? -14.821 4.295 23.327 1.00 82.75 99 GLY A O 1
ATOM 781 N N . GLY A 1 100 ? -15.862 3.063 21.754 1.00 81.00 100 GLY A N 1
ATOM 782 C CA . GLY A 1 100 ? -16.698 4.128 21.202 1.00 81.00 100 GLY A CA 1
ATOM 783 C C . GLY A 1 100 ? -16.044 4.910 20.063 1.00 81.00 100 GLY A C 1
ATOM 784 O O . GLY A 1 100 ? -16.713 5.740 19.459 1.00 81.00 100 GLY A O 1
ATOM 785 N N . SER A 1 101 ? -14.777 4.636 19.728 1.00 84.00 101 SER A N 1
ATOM 786 C CA . SER A 1 101 ? -14.113 5.288 18.599 1.00 84.00 101 SER A CA 1
ATOM 787 C C . SER A 1 101 ? -14.646 4.760 17.272 1.00 84.00 101 SER A C 1
ATOM 789 O O . SER A 1 101 ? -14.816 3.553 17.074 1.00 84.00 101 SER A O 1
ATOM 791 N N . GLN A 1 102 ? -14.816 5.661 16.317 1.00 85.06 102 GLN A N 1
ATOM 792 C CA . GLN A 1 102 ? -14.996 5.296 14.921 1.00 85.06 102 GLN A CA 1
ATOM 793 C C . GLN A 1 102 ? -13.623 5.047 14.282 1.00 85.06 102 GLN A C 1
ATOM 795 O O . GLN A 1 102 ? -12.659 5.762 14.564 1.00 85.06 102 GLN A O 1
ATOM 800 N N . VAL A 1 103 ? -13.531 3.984 13.476 1.00 87.25 103 VAL A N 1
ATOM 801 C CA . VAL A 1 103 ? -12.300 3.540 12.804 1.00 87.25 103 VAL A CA 1
ATOM 802 C C . VAL A 1 103 ? -12.509 3.671 11.305 1.00 87.25 103 VAL A C 1
ATOM 804 O O . VAL A 1 103 ? -13.431 3.048 10.773 1.00 87.25 103 VAL A O 1
ATOM 807 N N . TRP A 1 104 ? -11.633 4.418 10.640 1.00 83.69 104 TRP A N 1
ATOM 808 C CA . TRP A 1 104 ? -11.622 4.549 9.186 1.00 83.69 104 TRP A CA 1
ATOM 809 C C . TRP A 1 104 ? -10.273 4.125 8.630 1.00 83.69 104 TRP A C 1
ATOM 811 O O . TRP A 1 104 ? -9.237 4.665 9.016 1.00 83.69 104 TRP A O 1
ATOM 821 N N . THR A 1 105 ? -10.305 3.175 7.710 1.00 82.94 105 THR A N 1
ATOM 822 C CA . THR A 1 105 ? -9.218 2.865 6.784 1.00 82.94 105 THR A CA 1
ATOM 823 C C . THR A 1 105 ? -9.329 3.849 5.623 1.00 82.94 105 THR A C 1
ATOM 825 O O . THR A 1 105 ? -10.421 4.066 5.104 1.00 82.94 105 THR A O 1
ATOM 828 N N . GLY A 1 106 ? -8.251 4.568 5.309 1.00 87.06 106 GLY A N 1
ATOM 829 C CA . GLY A 1 106 ? -8.226 5.533 4.210 1.00 87.06 106 GLY A CA 1
ATOM 830 C C . GLY A 1 106 ? -8.250 4.859 2.837 1.00 87.06 106 GLY A C 1
ATOM 831 O O . GLY A 1 106 ? -8.551 3.680 2.709 1.00 87.06 106 GLY A O 1
ATOM 832 N N . HIS A 1 107 ? -7.919 5.615 1.791 1.00 90.38 107 HIS A N 1
ATOM 833 C CA . HIS A 1 107 ? -7.712 5.035 0.462 1.00 90.38 107 HIS A CA 1
ATOM 834 C C . HIS A 1 107 ? -6.537 4.044 0.480 1.00 90.38 107 HIS A C 1
ATOM 836 O O . HIS A 1 107 ? -5.516 4.319 1.119 1.00 90.38 107 HIS A O 1
ATOM 842 N N . LEU A 1 108 ? -6.664 2.921 -0.235 1.00 93.06 108 LEU A N 1
ATOM 843 C CA . LEU A 1 108 ? -5.573 1.961 -0.366 1.00 93.06 108 LEU A CA 1
ATOM 844 C C . LEU A 1 108 ? -4.599 2.422 -1.455 1.00 93.06 108 LEU A C 1
ATOM 846 O O . LEU A 1 108 ? -4.832 2.271 -2.657 1.00 93.06 108 LEU A O 1
ATOM 850 N N . HIS A 1 109 ? -3.456 2.927 -1.018 1.00 92.00 109 HIS A N 1
ATOM 851 C CA . HIS A 1 109 ? -2.380 3.376 -1.884 1.00 92.00 109 HIS A CA 1
ATOM 852 C C . HIS A 1 109 ? -1.615 2.179 -2.450 1.00 92.00 109 HIS A C 1
ATOM 854 O O . HIS A 1 109 ? -1.158 1.313 -1.698 1.00 92.00 109 HIS A O 1
ATOM 860 N N . LEU A 1 110 ? -1.426 2.146 -3.770 1.00 90.69 110 LEU A N 1
ATOM 861 C CA . LEU A 1 110 ? -0.688 1.082 -4.453 1.00 90.69 110 LEU A CA 1
ATOM 862 C C . LEU A 1 110 ? 0.591 1.649 -5.068 1.00 90.69 110 LEU A C 1
ATOM 864 O O . LEU A 1 110 ? 0.565 2.365 -6.068 1.00 90.69 110 LEU A O 1
ATOM 868 N N . ILE A 1 111 ? 1.727 1.330 -4.452 1.00 86.25 111 ILE A N 1
ATOM 869 C CA . ILE A 1 111 ? 3.002 2.010 -4.677 1.00 86.25 111 ILE A CA 1
ATOM 870 C C . ILE A 1 111 ? 4.009 1.027 -5.290 1.00 86.25 111 ILE A C 1
ATOM 872 O O . ILE A 1 111 ? 4.423 0.072 -4.626 1.00 86.25 111 ILE A O 1
ATOM 876 N N . PRO A 1 112 ? 4.461 1.251 -6.534 1.00 79.88 112 PRO A N 1
ATOM 877 C CA . PRO A 1 112 ? 5.552 0.478 -7.115 1.00 79.88 112 PRO A CA 1
ATOM 878 C C . PRO A 1 112 ? 6.890 0.803 -6.443 1.00 79.88 112 PRO A C 1
ATOM 880 O O . PRO A 1 112 ? 7.336 1.951 -6.450 1.00 79.88 112 PRO A O 1
ATOM 883 N N . VAL A 1 113 ? 7.564 -0.211 -5.898 1.00 78.19 113 VAL A N 1
ATOM 884 C CA . VAL A 1 113 ? 8.884 -0.082 -5.265 1.00 78.19 113 VAL A CA 1
ATOM 885 C C . VAL A 1 113 ? 9.850 -1.071 -5.909 1.00 78.19 113 VAL A C 1
ATOM 887 O O . VAL A 1 113 ? 9.856 -2.264 -5.622 1.00 78.19 113 VAL A O 1
ATOM 890 N N . GLY A 1 114 ? 10.698 -0.576 -6.812 1.00 74.88 114 GLY A N 1
ATOM 891 C CA . GLY A 1 114 ? 11.642 -1.424 -7.541 1.00 74.88 114 GLY A CA 1
ATOM 892 C C . GLY A 1 114 ? 10.920 -2.474 -8.389 1.00 74.88 114 GLY A C 1
ATOM 893 O O . GLY A 1 114 ? 10.341 -2.134 -9.416 1.00 74.88 114 GLY A O 1
ATOM 894 N N . LYS A 1 115 ? 10.984 -3.742 -7.965 1.00 70.75 115 LYS A N 1
ATOM 895 C CA . LYS A 1 115 ? 10.327 -4.887 -8.621 1.00 70.75 115 LYS A CA 1
ATOM 896 C C . LYS A 1 115 ? 9.166 -5.457 -7.804 1.00 70.75 115 LYS A C 1
ATOM 898 O O . LYS A 1 115 ? 8.772 -6.585 -8.057 1.00 70.75 115 LYS A O 1
ATOM 903 N N . THR A 1 116 ? 8.672 -4.744 -6.796 1.00 76.38 116 THR A N 1
ATOM 904 C CA . THR A 1 116 ? 7.553 -5.181 -5.953 1.00 76.38 116 THR A CA 1
ATOM 905 C C . THR A 1 116 ? 6.475 -4.107 -5.885 1.00 76.38 116 THR A C 1
ATOM 907 O O . THR A 1 116 ? 6.713 -2.936 -6.193 1.00 76.38 116 THR A O 1
ATOM 910 N N . LEU A 1 117 ? 5.265 -4.520 -5.512 1.00 86.06 117 LEU A N 1
ATOM 911 C CA . LEU A 1 117 ? 4.162 -3.614 -5.220 1.00 86.06 117 LEU A CA 1
ATOM 912 C C . LEU A 1 117 ? 3.948 -3.587 -3.714 1.00 86.06 117 LEU A C 1
ATOM 914 O O . LEU A 1 117 ? 3.832 -4.636 -3.081 1.00 86.06 117 LEU A O 1
ATOM 918 N N . LEU A 1 118 ? 3.908 -2.380 -3.166 1.00 91.38 118 LEU A N 1
ATOM 919 C CA . LEU A 1 118 ? 3.602 -2.133 -1.772 1.00 91.38 118 LEU A CA 1
ATOM 920 C C . LEU A 1 118 ? 2.206 -1.524 -1.679 1.00 91.38 118 LEU A C 1
ATOM 922 O O . LEU A 1 118 ? 1.906 -0.541 -2.354 1.00 91.38 118 LEU A O 1
ATOM 926 N N . TYR A 1 119 ? 1.372 -2.100 -0.828 1.00 94.38 119 TYR A N 1
ATOM 927 C CA . TYR A 1 119 ? 0.053 -1.582 -0.500 1.00 94.38 119 TYR A CA 1
ATOM 928 C C . TYR A 1 119 ? 0.145 -0.864 0.836 1.00 94.38 119 TYR A C 1
ATOM 930 O O . TYR A 1 119 ? 0.765 -1.384 1.764 1.00 94.38 119 TYR A O 1
ATOM 938 N N . MET A 1 120 ? -0.448 0.318 0.939 1.00 94.69 120 MET A N 1
ATOM 939 C CA . MET A 1 120 ? -0.441 1.101 2.166 1.00 94.69 120 MET A CA 1
ATOM 940 C C . MET A 1 120 ? -1.796 1.758 2.375 1.00 94.69 120 MET A C 1
ATOM 942 O O . MET A 1 120 ? -2.324 2.379 1.461 1.00 94.69 120 MET A O 1
ATOM 946 N N . GLU A 1 121 ? -2.329 1.669 3.585 1.00 93.94 121 GLU A N 1
ATOM 947 C CA . GLU A 1 121 ? -3.484 2.459 3.999 1.00 93.94 121 GLU A CA 1
ATOM 948 C C . GLU A 1 121 ? -3.207 3.148 5.346 1.00 93.94 121 GLU A C 1
ATOM 950 O O . GLU A 1 121 ? -2.615 2.558 6.261 1.00 93.94 121 GLU A O 1
ATOM 955 N N . PRO A 1 122 ? -3.609 4.417 5.503 1.00 94.62 122 PRO A N 1
ATOM 956 C CA . PRO A 1 122 ? -3.648 5.064 6.805 1.00 94.62 122 PRO A CA 1
ATOM 957 C C . PRO A 1 122 ? -4.902 4.643 7.583 1.00 94.62 122 PRO A C 1
ATOM 959 O O . PRO A 1 122 ? -5.982 4.493 7.014 1.00 94.62 122 PRO A O 1
ATOM 962 N N . VAL A 1 123 ? -4.782 4.535 8.906 1.00 94.12 123 VAL A N 1
ATOM 963 C CA . VAL A 1 123 ? -5.910 4.277 9.811 1.00 94.12 123 VAL A CA 1
ATOM 964 C C . VAL A 1 123 ? -6.146 5.489 10.695 1.00 94.12 123 VAL A C 1
ATOM 966 O O . VAL A 1 123 ? -5.262 5.907 11.452 1.00 94.12 123 VAL A O 1
ATOM 969 N N . PHE A 1 124 ? -7.362 6.018 10.636 1.00 92.38 124 PHE A N 1
ATOM 970 C CA . PHE A 1 124 ? -7.803 7.166 11.412 1.00 92.38 124 PHE A CA 1
ATOM 971 C C . PHE A 1 124 ? -8.778 6.759 12.513 1.00 92.38 124 PHE A C 1
ATOM 973 O O . PHE A 1 124 ? -9.614 5.871 12.324 1.00 92.38 124 PHE A O 1
ATOM 980 N N . LEU A 1 125 ? -8.696 7.449 13.652 1.00 91.62 125 LEU A N 1
ATOM 981 C CA . LEU A 1 125 ? -9.656 7.341 14.747 1.00 91.62 125 LEU A CA 1
ATOM 982 C C . LEU A 1 125 ? -10.292 8.689 15.049 1.00 91.62 125 LEU A C 1
ATOM 984 O O . LEU A 1 125 ? -9.615 9.712 15.071 1.00 91.62 125 LEU A O 1
ATOM 988 N N . ALA A 1 126 ? -11.570 8.668 15.397 1.00 87.75 126 ALA A N 1
ATOM 989 C CA . ALA A 1 126 ? -12.265 9.808 15.978 1.00 87.75 126 ALA A CA 1
ATOM 990 C C . ALA A 1 126 ? -13.182 9.322 17.099 1.00 87.75 126 ALA A C 1
ATOM 992 O O . ALA A 1 126 ? -13.627 8.172 17.105 1.00 87.75 126 ALA A O 1
ATOM 993 N N . ALA A 1 127 ? -13.426 10.188 18.080 1.00 82.62 127 ALA A N 1
ATOM 994 C CA . ALA A 1 127 ? -14.255 9.850 19.234 1.00 82.62 127 ALA A CA 1
ATOM 995 C C . ALA A 1 127 ? -15.752 9.764 18.885 1.00 82.62 127 ALA A C 1
ATOM 997 O O . ALA A 1 127 ? -16.471 8.997 19.513 1.00 82.62 127 ALA A O 1
ATOM 998 N N . GLU A 1 128 ? -16.210 10.538 17.896 1.00 78.81 128 GLU A N 1
ATOM 999 C CA . GLU A 1 128 ? -17.609 10.666 17.465 1.00 78.81 128 GLU A CA 1
ATOM 1000 C C . GLU A 1 128 ? -17.652 10.994 15.954 1.00 78.81 128 GLU A C 1
ATOM 1002 O O . GLU A 1 128 ? -16.621 11.333 15.375 1.00 78.81 128 GLU A O 1
ATOM 1007 N N . GLU A 1 129 ? -18.820 10.897 15.309 1.00 70.25 129 GLU A N 1
ATOM 1008 C CA . GLU A 1 129 ? -18.979 10.991 13.837 1.00 70.25 129 GLU A CA 1
ATOM 1009 C C . GLU A 1 129 ? -18.552 12.350 13.245 1.00 70.25 129 GLU A C 1
ATOM 1011 O O . GLU A 1 129 ? -18.004 12.399 12.148 1.00 70.25 129 GLU A O 1
ATOM 1016 N N . ASP A 1 130 ? -18.732 13.440 13.999 1.00 75.19 130 ASP A N 1
ATOM 1017 C CA . ASP A 1 130 ? -18.374 14.808 13.583 1.00 75.19 130 ASP A CA 1
ATOM 1018 C C . ASP A 1 130 ? -16.976 15.251 14.063 1.00 75.19 130 ASP A C 1
ATOM 1020 O O . ASP A 1 130 ? -16.550 16.386 13.823 1.00 75.19 130 ASP A O 1
ATOM 1024 N N . ALA A 1 131 ? -16.253 14.389 14.784 1.00 82.38 131 ALA A N 1
ATOM 1025 C CA . ALA A 1 131 ? -14.922 14.718 15.277 1.00 82.38 131 ALA A CA 1
ATOM 1026 C C . ALA A 1 131 ? -13.884 14.624 14.149 1.00 82.38 131 ALA A C 1
ATOM 1028 O O . ALA A 1 131 ? -13.956 13.753 13.286 1.00 82.38 131 ALA A O 1
ATOM 1029 N N . ILE A 1 132 ? -12.883 15.511 14.179 1.00 86.25 132 ILE A N 1
ATOM 1030 C CA . ILE A 1 132 ? -11.772 15.478 13.219 1.00 86.25 132 ILE A CA 1
ATOM 1031 C C . ILE A 1 132 ? -11.000 14.164 13.422 1.00 86.25 132 ILE A C 1
ATOM 1033 O O . ILE A 1 132 ? -10.473 13.959 14.520 1.00 86.25 132 ILE A O 1
ATOM 1037 N N . PRO A 1 133 ? -10.904 13.288 12.405 1.00 90.00 133 PRO A N 1
ATOM 1038 C CA . PRO A 1 133 ? -10.174 12.038 12.543 1.00 90.00 133 PRO A CA 1
ATOM 1039 C C . PRO A 1 133 ? -8.670 12.276 12.686 1.00 90.00 133 PRO A C 1
ATOM 1041 O O . PRO A 1 133 ? -8.063 13.039 11.933 1.00 90.00 133 PRO A O 1
ATOM 1044 N N . GLU A 1 134 ? -8.055 11.586 13.640 1.00 91.81 134 GLU A N 1
ATOM 1045 C CA . GLU A 1 134 ? -6.614 11.596 13.865 1.00 91.81 134 GLU A CA 1
ATOM 1046 C C . GLU A 1 134 ? -5.977 10.364 13.233 1.00 91.81 134 GLU A C 1
ATOM 1048 O O . GLU A 1 134 ? -6.438 9.242 13.446 1.00 91.81 134 GLU A O 1
ATOM 1053 N N . LEU A 1 135 ? -4.878 10.556 12.504 1.00 95.00 135 LEU A N 1
ATOM 1054 C CA . LEU A 1 135 ? -4.059 9.452 12.014 1.00 95.00 135 LEU A CA 1
ATOM 1055 C C . LEU A 1 135 ? -3.454 8.702 13.204 1.00 95.00 135 LEU A C 1
ATOM 1057 O O . LEU A 1 135 ? -2.765 9.299 14.033 1.00 95.00 135 LEU A O 1
ATOM 1061 N N . ARG A 1 136 ? -3.700 7.394 13.287 1.00 94.56 136 ARG A N 1
ATOM 1062 C CA . ARG A 1 136 ? -3.222 6.557 14.395 1.00 94.56 136 ARG A CA 1
ATOM 1063 C C . ARG A 1 136 ? -2.274 5.454 13.979 1.00 94.56 136 ARG A C 1
ATOM 1065 O O . ARG A 1 136 ? -1.393 5.123 14.771 1.00 94.56 136 ARG A O 1
ATOM 1072 N N . ARG A 1 137 ? -2.470 4.851 12.809 1.00 96.19 137 ARG A N 1
ATOM 1073 C CA . ARG A 1 137 ? -1.615 3.770 12.309 1.00 96.19 137 ARG A CA 1
ATOM 1074 C C . ARG A 1 137 ? -1.433 3.869 10.807 1.00 96.19 137 ARG A C 1
ATOM 1076 O O . ARG A 1 137 ? -2.230 4.499 10.117 1.00 96.19 137 ARG A O 1
ATOM 1083 N N . PHE A 1 138 ? -0.421 3.166 10.332 1.00 97.06 138 PHE A N 1
ATOM 1084 C CA . PHE A 1 138 ? -0.290 2.752 8.949 1.00 97.06 138 PHE A CA 1
ATOM 1085 C C . PHE A 1 138 ? -0.405 1.239 8.892 1.00 97.06 138 PHE A C 1
ATOM 1087 O O . PHE A 1 138 ? 0.165 0.548 9.734 1.00 97.06 138 PHE A O 1
ATOM 1094 N N . VAL A 1 139 ? -1.134 0.737 7.905 1.00 96.75 139 VAL A N 1
ATOM 1095 C CA . VAL A 1 139 ? -1.131 -0.674 7.535 1.00 96.75 139 VAL A CA 1
ATOM 1096 C C . VAL A 1 139 ? -0.394 -0.785 6.210 1.00 96.75 139 VAL A C 1
ATOM 1098 O O . VAL A 1 139 ? -0.642 -0.010 5.289 1.00 96.75 139 VAL A O 1
ATOM 1101 N N . VAL A 1 140 ? 0.546 -1.721 6.123 1.00 96.62 140 VAL A N 1
ATOM 1102 C CA . VAL A 1 140 ? 1.363 -1.943 4.930 1.00 96.62 140 VAL A CA 1
ATOM 1103 C C . VAL A 1 140 ? 1.371 -3.427 4.588 1.00 96.62 140 VAL A C 1
ATOM 1105 O O . VAL A 1 140 ? 1.480 -4.274 5.477 1.00 96.62 140 VAL A O 1
ATOM 1108 N N . SER A 1 141 ? 1.277 -3.744 3.299 1.00 95.25 141 SER A N 1
ATOM 1109 C CA . SER A 1 141 ? 1.266 -5.113 2.791 1.00 95.25 141 SER A CA 1
ATOM 1110 C C . SER A 1 141 ? 2.106 -5.272 1.523 1.00 95.25 141 SER A C 1
ATOM 1112 O O . SER A 1 141 ? 2.180 -4.371 0.691 1.00 95.25 141 SER A O 1
ATOM 1114 N N . ASP A 1 142 ? 2.711 -6.450 1.359 1.00 92.62 142 ASP A N 1
ATOM 1115 C CA . ASP A 1 142 ? 3.333 -6.931 0.113 1.00 92.62 142 ASP A CA 1
ATOM 1116 C C . ASP A 1 142 ? 2.353 -7.781 -0.733 1.00 92.62 142 ASP A C 1
ATOM 1118 O O . ASP A 1 142 ? 2.750 -8.489 -1.661 1.00 92.62 142 ASP A O 1
ATOM 1122 N N . GLY A 1 143 ? 1.063 -7.757 -0.377 1.00 90.75 143 GLY A N 1
ATOM 1123 C CA . GLY A 1 143 ? -0.003 -8.571 -0.961 1.00 90.75 143 GLY A CA 1
ATOM 1124 C C . GLY A 1 143 ? -0.214 -9.932 -0.288 1.00 90.75 143 GLY A C 1
ATOM 1125 O O . GLY A 1 143 ? -1.227 -10.579 -0.544 1.00 90.75 143 GLY A O 1
ATOM 1126 N N . HIS A 1 144 ? 0.700 -10.369 0.580 1.00 88.88 144 HIS A N 1
ATOM 1127 C CA . HIS A 1 144 ? 0.641 -11.679 1.244 1.00 88.88 144 HIS A CA 1
ATOM 1128 C C . HIS A 1 144 ? 0.723 -11.568 2.763 1.00 88.88 144 HIS A C 1
ATOM 1130 O O . HIS A 1 144 ? 0.115 -12.351 3.491 1.00 88.88 144 HIS A O 1
ATOM 1136 N N . ARG A 1 145 ? 1.490 -10.594 3.236 1.00 91.44 145 ARG A N 1
ATOM 1137 C CA . ARG A 1 145 ? 1.704 -10.267 4.639 1.00 91.44 145 ARG A CA 1
ATOM 1138 C C . A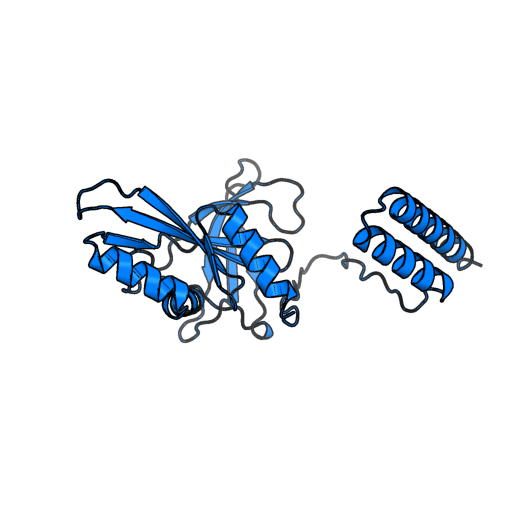RG A 1 145 ? 1.193 -8.879 4.917 1.00 91.44 145 ARG A C 1
ATOM 1140 O O . ARG A 1 145 ? 1.115 -8.047 4.015 1.00 91.44 145 ARG A O 1
ATOM 1147 N N . VAL A 1 146 ? 0.903 -8.622 6.180 1.00 94.38 146 VAL A N 1
ATOM 1148 C CA . VAL A 1 146 ? 0.437 -7.324 6.639 1.00 94.38 146 VAL A CA 1
ATOM 1149 C C . VAL A 1 146 ? 1.199 -6.950 7.901 1.00 94.38 146 VAL A C 1
ATOM 1151 O O . VAL A 1 146 ? 1.531 -7.799 8.724 1.00 94.38 146 VAL A O 1
ATOM 1154 N N . SER A 1 147 ? 1.494 -5.665 8.033 1.00 95.94 147 SER A N 1
ATOM 1155 C CA . SER A 1 147 ? 2.053 -5.056 9.231 1.00 95.94 147 SER A CA 1
ATOM 1156 C C . SER A 1 147 ? 1.278 -3.781 9.539 1.00 95.94 147 SER A C 1
ATOM 1158 O O . SER A 1 147 ? 0.972 -3.021 8.623 1.00 95.94 147 SER A O 1
ATOM 1160 N N . MET A 1 148 ? 0.975 -3.539 10.816 1.00 96.38 148 MET A N 1
ATOM 1161 C CA . MET A 1 148 ? 0.323 -2.313 11.274 1.00 96.38 148 MET A CA 1
ATOM 1162 C C . MET A 1 148 ? 1.119 -1.681 12.417 1.00 96.38 148 MET A C 1
ATOM 1164 O O . MET A 1 148 ? 1.212 -2.277 13.489 1.00 96.38 148 MET A O 1
ATOM 1168 N N . GLN A 1 149 ? 1.660 -0.477 12.211 1.00 97.56 149 GLN A N 1
ATOM 1169 C CA . GLN A 1 149 ? 2.443 0.261 13.218 1.00 97.56 149 GLN A CA 1
ATOM 1170 C C . GLN A 1 149 ? 2.036 1.738 13.296 1.00 97.56 149 GLN A C 1
ATOM 1172 O O . GLN A 1 149 ? 1.165 2.198 12.557 1.00 97.56 149 GLN A O 1
ATOM 1177 N N . GLU A 1 150 ? 2.608 2.486 14.243 1.00 96.00 150 GLU A N 1
ATOM 1178 C CA . GLU A 1 150 ? 2.272 3.903 14.461 1.00 96.00 150 GLU A CA 1
ATOM 1179 C C . GLU A 1 150 ? 2.793 4.789 13.333 1.00 96.00 150 GLU A C 1
ATOM 1181 O O . GLU A 1 150 ? 2.113 5.725 12.911 1.00 96.00 150 GLU A O 1
ATOM 1186 N N . THR A 1 151 ? 3.972 4.457 12.810 1.00 96.75 151 THR A N 1
ATOM 1187 C CA . THR A 1 151 ? 4.584 5.161 11.688 1.00 96.75 151 THR A CA 1
ATOM 1188 C C . THR A 1 151 ? 4.662 4.285 10.441 1.00 96.75 151 THR A C 1
ATOM 1190 O O . THR A 1 151 ? 4.699 3.051 10.497 1.00 96.75 151 THR A O 1
ATOM 1193 N N . LEU A 1 152 ? 4.704 4.939 9.278 1.00 94.06 152 LEU A N 1
ATOM 1194 C CA . LEU A 1 152 ? 4.899 4.256 8.002 1.00 94.06 152 LEU A CA 1
ATOM 1195 C C . LEU A 1 152 ? 6.244 3.518 7.971 1.00 94.06 152 LEU A C 1
ATOM 1197 O O . LEU A 1 152 ? 6.311 2.382 7.514 1.00 94.06 152 LEU A O 1
ATOM 1201 N N . GLU A 1 153 ? 7.298 4.149 8.493 1.00 95.31 153 GLU A N 1
ATOM 1202 C CA . GLU A 1 153 ? 8.637 3.565 8.557 1.00 95.31 153 GLU A CA 1
ATOM 1203 C C . GLU A 1 153 ? 8.651 2.274 9.382 1.00 95.31 153 GLU A C 1
ATOM 1205 O O . GLU A 1 153 ? 9.106 1.244 8.885 1.00 95.31 153 GLU A O 1
ATOM 1210 N N . GLU A 1 154 ? 8.085 2.288 10.591 1.00 96.81 154 GLU A N 1
ATOM 1211 C CA . GLU A 1 154 ? 7.971 1.084 11.424 1.00 96.81 154 GLU A CA 1
ATOM 1212 C C . GLU A 1 154 ? 7.140 -0.000 10.735 1.00 96.81 154 GLU A C 1
ATOM 1214 O O . GLU A 1 154 ? 7.487 -1.178 10.798 1.00 96.81 154 GLU A O 1
ATOM 1219 N N . SER A 1 155 ? 6.061 0.383 10.046 1.00 95.88 155 SER A N 1
ATOM 1220 C CA . SER A 1 155 ? 5.189 -0.567 9.345 1.00 95.88 155 SER A CA 1
ATOM 1221 C C . SER A 1 155 ? 5.941 -1.292 8.232 1.00 95.88 155 SER A C 1
ATOM 1223 O O . SER A 1 155 ? 5.861 -2.519 8.140 1.00 95.88 155 SER A O 1
ATOM 1225 N N . VAL A 1 156 ? 6.723 -0.550 7.440 1.00 94.06 156 VAL A N 1
ATOM 1226 C CA . VAL A 1 156 ? 7.582 -1.093 6.377 1.00 94.06 156 VAL A CA 1
ATOM 1227 C C . VAL A 1 156 ? 8.706 -1.955 6.955 1.00 94.06 156 VAL A C 1
ATOM 1229 O O . VAL A 1 156 ? 8.936 -3.056 6.458 1.00 94.06 156 VAL A O 1
ATOM 1232 N N . GLN A 1 157 ? 9.388 -1.500 8.011 1.00 94.69 157 GLN A N 1
ATOM 1233 C CA . GLN A 1 157 ? 10.455 -2.273 8.655 1.00 94.69 157 GLN A CA 1
ATOM 1234 C C . GLN A 1 157 ? 9.926 -3.599 9.213 1.00 94.69 157 GLN A C 1
ATOM 1236 O O . GLN A 1 157 ? 10.507 -4.652 8.959 1.00 94.69 157 GLN A O 1
ATOM 1241 N N . ALA A 1 158 ? 8.794 -3.572 9.917 1.00 94.12 158 ALA A N 1
ATOM 1242 C CA . ALA A 1 158 ? 8.166 -4.775 10.446 1.00 94.12 158 ALA A CA 1
ATOM 1243 C C . ALA A 1 158 ? 7.714 -5.727 9.326 1.00 94.12 158 ALA A C 1
ATOM 1245 O O . ALA A 1 158 ? 7.924 -6.933 9.437 1.00 94.12 158 ALA A O 1
ATOM 1246 N N . LEU A 1 159 ? 7.176 -5.206 8.215 1.00 93.00 159 LEU A N 1
ATOM 1247 C CA . LEU A 1 159 ? 6.836 -6.027 7.050 1.00 93.00 159 LEU A CA 1
ATOM 1248 C C . LEU A 1 159 ? 8.076 -6.712 6.453 1.00 93.00 159 LEU A C 1
ATOM 1250 O O . LEU A 1 159 ? 8.032 -7.901 6.140 1.00 93.00 159 LEU A O 1
ATOM 1254 N N . LEU A 1 160 ? 9.192 -5.987 6.334 1.00 90.69 160 LEU A N 1
ATOM 1255 C CA . LEU A 1 160 ? 10.448 -6.540 5.832 1.00 90.69 160 LEU A CA 1
ATOM 1256 C C . LEU A 1 160 ? 10.977 -7.655 6.742 1.00 90.69 160 LEU A C 1
ATOM 1258 O O . LEU A 1 160 ? 11.391 -8.696 6.243 1.00 90.69 160 LEU A O 1
ATOM 1262 N N . MET A 1 161 ? 10.909 -7.478 8.063 1.00 89.94 161 MET A N 1
ATOM 1263 C CA . MET A 1 161 ? 11.301 -8.517 9.022 1.00 89.94 161 MET A CA 1
ATOM 1264 C C . MET A 1 161 ? 10.474 -9.799 8.841 1.00 89.94 161 MET A C 1
ATOM 1266 O O . MET A 1 161 ? 11.039 -10.890 8.799 1.00 89.94 161 MET A O 1
ATOM 1270 N N . LEU A 1 162 ? 9.158 -9.679 8.628 1.00 85.50 162 LEU A N 1
ATOM 1271 C CA . LEU A 1 162 ? 8.291 -10.831 8.337 1.00 85.50 162 LEU A CA 1
ATOM 1272 C C . LEU A 1 162 ? 8.643 -11.527 7.010 1.00 85.50 162 LEU A C 1
ATOM 1274 O O . LEU A 1 162 ? 8.433 -12.733 6.867 1.00 85.50 162 LEU A O 1
ATOM 1278 N N . ALA A 1 163 ? 9.160 -10.781 6.031 1.00 80.50 163 ALA A N 1
ATOM 1279 C CA . ALA A 1 163 ? 9.605 -11.335 4.755 1.00 80.50 163 ALA A CA 1
ATOM 1280 C C . ALA A 1 163 ? 10.941 -12.091 4.866 1.00 80.50 163 ALA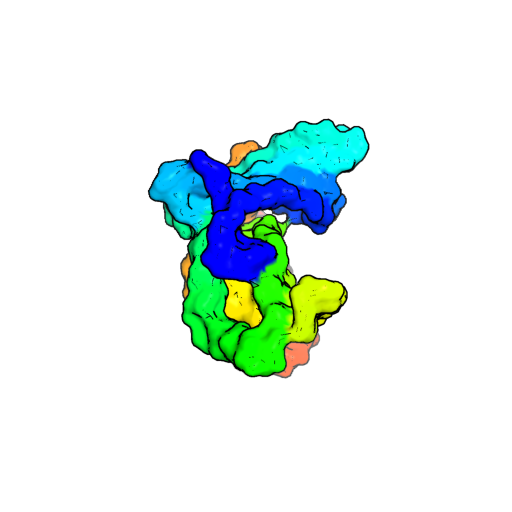 A C 1
ATOM 1282 O O . ALA A 1 163 ? 11.148 -13.062 4.139 1.00 80.50 163 ALA A O 1
ATOM 1283 N N . LEU A 1 164 ? 11.826 -11.691 5.785 1.00 79.50 164 LEU A N 1
ATOM 1284 C CA . LEU A 1 164 ? 13.091 -12.387 6.047 1.00 79.50 164 LEU A CA 1
ATOM 1285 C C . LEU A 1 164 ? 12.876 -13.747 6.727 1.00 79.50 164 LEU A C 1
ATOM 1287 O O . LEU A 1 164 ? 13.559 -14.712 6.388 1.00 79.50 164 LEU A O 1
ATOM 1291 N N . ASP A 1 165 ? 11.888 -13.846 7.620 1.00 67.44 165 ASP A N 1
ATOM 1292 C CA . ASP A 1 165 ? 11.533 -15.098 8.306 1.00 67.44 165 ASP A CA 1
ATOM 1293 C C . ASP A 1 165 ? 10.830 -16.114 7.385 1.00 67.44 165 ASP A C 1
ATOM 1295 O O . ASP A 1 165 ? 10.707 -17.297 7.710 1.00 67.44 165 ASP A O 1
ATOM 1299 N N . SER A 1 166 ? 10.361 -15.675 6.213 1.00 61.50 166 SER A N 1
ATOM 1300 C CA . SER A 1 166 ? 9.700 -16.532 5.233 1.00 61.50 166 SER A CA 1
ATOM 1301 C C . SER A 1 166 ? 9.871 -15.954 3.821 1.00 61.50 166 SER A C 1
ATOM 1303 O O . SER A 1 166 ? 9.030 -15.195 3.353 1.00 61.50 166 SER A O 1
ATOM 1305 N N . PRO A 1 167 ? 10.941 -16.264 3.081 1.00 54.41 167 PRO A N 1
ATOM 1306 C CA . PRO A 1 167 ? 11.076 -15.753 1.721 1.00 54.41 167 PRO A CA 1
ATOM 1307 C C . PRO A 1 167 ? 9.976 -16.338 0.816 1.00 54.41 167 PRO A C 1
ATOM 1309 O O . PRO A 1 167 ? 9.828 -17.556 0.704 1.00 54.41 167 PRO A O 1
ATOM 1312 N N . LEU A 1 168 ? 9.188 -15.468 0.172 1.00 51.19 168 LEU A N 1
ATOM 1313 C CA . LEU A 1 168 ? 8.314 -15.860 -0.941 1.00 51.19 168 LEU A CA 1
ATOM 1314 C C . LEU A 1 168 ? 9.152 -15.974 -2.226 1.00 51.19 168 LEU A C 1
ATOM 1316 O O . LEU A 1 168 ? 10.160 -15.276 -2.356 1.00 51.19 168 LEU A O 1
ATOM 1320 N N . PRO A 1 169 ? 8.749 -16.802 -3.205 1.00 42.72 169 PRO A N 1
ATOM 1321 C CA . PRO A 1 169 ? 9.321 -16.724 -4.543 1.00 42.72 169 PRO A CA 1
ATOM 1322 C C . PRO A 1 169 ? 9.005 -15.349 -5.159 1.00 42.72 169 PRO A C 1
ATOM 1324 O O . PRO A 1 169 ? 7.850 -14.930 -5.175 1.00 42.72 169 PRO A O 1
ATOM 1327 N N . SER A 1 170 ? 10.024 -14.638 -5.653 1.00 44.44 170 SER A N 1
ATOM 1328 C CA . SER A 1 170 ? 9.854 -13.380 -6.398 1.00 44.44 170 SER A CA 1
ATOM 1329 C C . SER A 1 170 ? 8.966 -13.601 -7.624 1.00 44.44 170 SER A C 1
ATOM 1331 O O . SER A 1 170 ? 9.360 -14.322 -8.538 1.00 44.44 170 SER A O 1
ATOM 1333 N N . VAL A 1 171 ? 7.795 -12.964 -7.661 1.00 40.97 171 VAL A N 1
ATOM 1334 C CA . VAL A 1 171 ? 6.790 -13.108 -8.733 1.00 40.97 171 VAL A CA 1
ATOM 1335 C C . VAL A 1 171 ? 6.464 -11.773 -9.400 1.00 40.97 171 VAL A C 1
ATOM 1337 O O . VAL A 1 171 ? 5.320 -11.358 -9.437 1.00 40.97 171 VAL A O 1
ATOM 1340 N N . LEU A 1 172 ? 7.479 -11.074 -9.910 1.00 35.94 172 LEU A N 1
ATOM 1341 C CA . LEU A 1 172 ? 7.267 -10.017 -10.906 1.00 35.94 172 LEU A CA 1
ATOM 1342 C C . LEU A 1 172 ? 8.399 -10.050 -11.951 1.00 35.94 172 LEU A C 1
ATOM 1344 O O . LEU A 1 172 ? 9.486 -9.515 -11.698 1.00 35.94 172 LEU A O 1
ATOM 1348 N N . PRO A 1 173 ? 8.199 -10.645 -13.141 1.00 37.56 173 PRO A N 1
ATOM 1349 C CA . PRO A 1 173 ? 8.969 -10.318 -14.321 1.00 37.56 173 PRO A CA 1
ATOM 1350 C C . PRO A 1 173 ? 8.379 -9.052 -14.954 1.00 37.56 173 PRO A C 1
ATOM 1352 O O . PRO A 1 173 ? 7.330 -9.067 -15.593 1.00 37.56 173 PRO A O 1
ATOM 1355 N N . VAL A 1 174 ? 9.091 -7.932 -14.824 1.00 37.69 174 VAL A N 1
ATOM 1356 C CA . VAL A 1 174 ? 8.814 -6.748 -15.644 1.00 37.69 174 VAL A CA 1
ATOM 1357 C C . VAL A 1 174 ? 9.249 -7.066 -17.076 1.00 37.69 174 VAL A C 1
ATOM 1359 O O . VAL A 1 174 ? 10.442 -7.086 -17.372 1.00 37.69 174 VAL A O 1
ATOM 1362 N N . SER A 1 175 ? 8.296 -7.298 -17.978 1.00 36.97 175 SER A N 1
ATOM 1363 C CA . SER A 1 175 ? 8.573 -7.263 -19.417 1.00 36.97 175 SER A CA 1
ATOM 1364 C C . SER A 1 175 ? 8.555 -5.810 -19.885 1.00 36.97 175 SER A C 1
ATOM 1366 O O . SER A 1 175 ? 7.527 -5.297 -20.316 1.00 36.97 175 SER A O 1
ATOM 1368 N N . MET A 1 176 ? 9.699 -5.127 -19.796 1.00 34.41 176 MET A N 1
ATOM 1369 C CA . MET A 1 176 ? 9.892 -3.875 -20.527 1.00 34.41 176 MET A CA 1
ATOM 1370 C C . MET A 1 176 ? 10.202 -4.213 -21.986 1.00 34.41 176 MET A C 1
ATOM 1372 O O . MET A 1 176 ? 11.274 -4.728 -22.301 1.00 34.41 176 MET A O 1
ATOM 1376 N N . VAL A 1 177 ? 9.281 -3.906 -22.900 1.00 37.12 177 VAL A N 1
ATOM 1377 C CA . VAL A 1 177 ? 9.638 -3.787 -24.318 1.00 37.12 177 VAL A CA 1
ATOM 1378 C C . VAL A 1 177 ? 10.447 -2.500 -24.462 1.00 37.12 177 VAL A C 1
ATOM 1380 O O . VAL A 1 177 ? 9.903 -1.405 -24.550 1.00 37.12 177 VAL A O 1
ATOM 1383 N N . GLY A 1 178 ? 11.768 -2.649 -24.428 1.00 36.75 178 GLY A N 1
ATOM 1384 C CA . GLY A 1 178 ? 12.731 -1.564 -24.557 1.00 36.75 178 GLY A CA 1
ATOM 1385 C C . GLY A 1 178 ? 14.124 -2.075 -24.217 1.00 36.75 178 GLY A C 1
ATOM 1386 O O . GLY A 1 178 ? 14.464 -2.241 -23.056 1.00 36.75 178 GLY A O 1
ATOM 1387 N N . THR A 1 179 ? 14.899 -2.374 -25.254 1.00 44.78 179 THR A N 1
ATOM 1388 C CA . THR A 1 179 ? 16.268 -2.908 -25.240 1.00 44.78 179 THR A CA 1
ATOM 1389 C C . THR A 1 179 ? 17.183 -2.290 -24.175 1.00 44.78 179 THR A C 1
ATOM 1391 O O . THR A 1 179 ? 17.720 -1.206 -24.394 1.00 44.78 179 THR A O 1
ATOM 1394 N N . GLN A 1 180 ? 17.391 -3.011 -23.073 1.00 35.22 180 GLN A N 1
ATOM 1395 C CA . GLN A 1 180 ? 18.678 -3.349 -22.448 1.00 35.22 180 GLN A CA 1
ATOM 1396 C C . GLN A 1 180 ? 18.373 -4.243 -21.240 1.00 35.22 180 GLN A C 1
ATOM 1398 O O . GLN A 1 180 ? 17.711 -3.814 -20.297 1.00 35.22 180 GLN A O 1
ATOM 1403 N N . ASP A 1 181 ? 18.814 -5.500 -21.306 1.00 32.53 181 ASP A N 1
ATOM 1404 C CA . ASP A 1 181 ? 18.685 -6.450 -20.204 1.00 32.53 181 ASP A CA 1
ATOM 1405 C C . ASP A 1 181 ? 19.261 -5.846 -18.912 1.00 32.53 181 ASP A C 1
ATOM 1407 O O . ASP A 1 181 ? 20.373 -5.306 -18.936 1.00 32.53 181 ASP A O 1
ATOM 1411 N N . PRO A 1 182 ? 18.574 -5.949 -17.760 1.00 36.84 182 PRO A N 1
ATOM 1412 C CA . PRO A 1 182 ? 19.266 -5.835 -16.492 1.00 36.84 182 PRO A CA 1
ATOM 1413 C C . PRO A 1 182 ? 20.216 -7.027 -16.438 1.00 36.84 182 PRO A C 1
ATOM 1415 O O . PRO A 1 182 ? 19.757 -8.161 -16.325 1.00 36.84 182 PRO A O 1
ATOM 1418 N N . THR A 1 183 ? 21.520 -6.781 -16.567 1.00 42.53 183 THR A N 1
ATOM 1419 C CA . THR A 1 183 ? 22.543 -7.817 -16.438 1.00 42.53 183 THR A CA 1
ATOM 1420 C C . THR A 1 183 ? 22.323 -8.552 -15.121 1.00 42.53 183 THR A C 1
ATOM 1422 O O . THR A 1 183 ? 22.678 -8.065 -14.048 1.00 42.53 183 THR A O 1
ATOM 1425 N N . ILE A 1 184 ? 21.702 -9.728 -15.200 1.00 43.94 184 ILE A N 1
ATOM 1426 C CA . ILE A 1 184 ? 21.874 -10.766 -14.200 1.00 43.94 184 ILE A CA 1
ATOM 1427 C C . ILE A 1 184 ? 23.383 -10.979 -14.182 1.00 43.94 184 ILE A C 1
ATOM 1429 O O . ILE A 1 184 ? 23.970 -11.284 -15.220 1.00 43.94 184 ILE A O 1
ATOM 1433 N N . LEU A 1 185 ? 24.024 -10.688 -13.049 1.00 48.78 185 LEU A N 1
ATOM 1434 C CA . LEU A 1 185 ? 25.429 -11.020 -12.869 1.00 48.78 185 LEU A CA 1
ATOM 1435 C C . LEU A 1 185 ? 25.508 -12.538 -12.962 1.00 48.78 185 LEU A C 1
ATOM 1437 O O . LEU A 1 185 ? 25.100 -13.237 -12.038 1.00 48.78 185 LEU A O 1
ATOM 1441 N N . ASP A 1 186 ? 25.945 -13.026 -14.116 1.00 58.16 186 ASP A N 1
ATOM 1442 C CA . ASP A 1 186 ? 26.210 -14.434 -14.307 1.00 58.16 186 ASP A CA 1
ATOM 1443 C C . ASP A 1 186 ? 27.427 -14.789 -13.453 1.00 58.16 186 ASP A C 1
ATOM 1445 O O . ASP A 1 186 ? 28.550 -14.336 -13.700 1.00 58.16 186 ASP A O 1
ATOM 1449 N N . THR A 1 187 ? 27.171 -15.499 -12.359 1.00 62.12 187 THR A N 1
ATOM 1450 C CA . THR A 1 187 ? 28.196 -15.934 -11.410 1.00 62.12 187 THR A CA 1
ATOM 1451 C C . THR A 1 187 ? 28.678 -17.351 -11.703 1.00 62.12 187 THR A C 1
ATOM 1453 O O . THR A 1 187 ? 29.507 -17.866 -10.955 1.00 62.12 187 THR A O 1
ATOM 1456 N N . SER A 1 188 ? 28.205 -17.988 -12.787 1.00 67.81 188 SER A N 1
ATOM 1457 C CA . SER A 1 188 ? 28.587 -19.361 -13.144 1.00 67.81 188 SER A CA 1
ATOM 1458 C C . SER A 1 188 ? 30.085 -19.521 -13.398 1.00 67.81 188 SER A C 1
ATOM 1460 O O . SER A 1 188 ? 30.637 -20.589 -13.144 1.00 67.81 188 SER A O 1
ATOM 1462 N N . ASP A 1 189 ? 30.735 -18.453 -13.863 1.00 69.38 189 ASP A N 1
ATOM 1463 C CA . ASP A 1 189 ? 32.145 -18.446 -14.260 1.00 69.38 189 ASP A CA 1
ATOM 1464 C C . ASP A 1 189 ? 33.075 -17.913 -13.158 1.00 69.38 189 ASP A C 1
ATOM 1466 O O . ASP A 1 189 ? 34.270 -17.703 -13.378 1.00 69.38 189 ASP A O 1
ATOM 1470 N N . TRP A 1 190 ? 32.545 -17.656 -11.960 1.00 79.06 190 TRP A N 1
ATOM 1471 C CA . TRP A 1 190 ? 33.351 -17.138 -10.862 1.00 79.06 190 TRP A CA 1
ATOM 1472 C C . TRP A 1 190 ? 34.250 -18.242 -10.292 1.00 79.06 190 TRP A C 1
ATOM 1474 O O . TRP A 1 190 ? 33.775 -19.343 -10.002 1.00 79.06 190 TRP A O 1
ATOM 1484 N N . PRO A 1 191 ? 35.552 -17.977 -10.082 1.00 83.38 191 PRO A N 1
ATOM 1485 C CA . PRO A 1 191 ? 36.422 -18.942 -9.435 1.00 83.38 191 PRO A CA 1
ATOM 1486 C C . PRO A 1 191 ? 36.028 -19.142 -7.976 1.00 83.38 191 PRO A C 1
ATOM 1488 O O . PRO A 1 191 ? 35.441 -18.271 -7.332 1.00 83.38 191 PRO A O 1
ATOM 1491 N N . VAL A 1 192 ? 36.423 -20.289 -7.432 1.00 83.88 192 VAL A N 1
ATOM 1492 C CA . VAL A 1 192 ? 36.156 -20.663 -6.038 1.00 83.88 192 VAL A CA 1
ATOM 1493 C C . VAL A 1 192 ? 36.715 -19.617 -5.062 1.00 83.88 192 VAL A C 1
ATOM 1495 O O . VAL A 1 192 ? 36.075 -19.331 -4.051 1.00 83.88 192 VAL A O 1
ATOM 1498 N N . GLU A 1 193 ? 37.844 -18.971 -5.384 1.00 83.81 193 GLU A N 1
ATOM 1499 C CA . GLU A 1 193 ? 38.367 -17.854 -4.588 1.00 83.81 193 GLU A CA 1
ATOM 1500 C C . GLU A 1 193 ? 37.417 -16.643 -4.517 1.00 83.81 193 GLU A C 1
ATOM 1502 O O . GLU A 1 193 ? 37.362 -15.982 -3.482 1.00 83.81 193 GLU A O 1
ATOM 1507 N N . ALA A 1 194 ? 36.639 -16.353 -5.566 1.00 86.81 194 ALA A N 1
ATOM 1508 C CA . ALA A 1 194 ? 35.693 -15.234 -5.566 1.00 86.81 194 ALA A CA 1
ATOM 1509 C C . ALA A 1 194 ? 34.520 -15.487 -4.607 1.00 86.81 194 ALA A C 1
ATOM 1511 O O . ALA A 1 194 ? 34.107 -14.587 -3.875 1.00 86.81 194 ALA A O 1
ATOM 1512 N N . LEU A 1 195 ? 34.026 -16.728 -4.560 1.00 86.19 195 LEU A N 1
ATOM 1513 C CA . LEU A 1 195 ? 32.989 -17.124 -3.609 1.00 86.19 195 LEU A CA 1
ATOM 1514 C C . LEU A 1 195 ? 33.502 -17.050 -2.163 1.00 86.19 195 LEU A C 1
ATOM 1516 O O . LEU A 1 195 ? 32.823 -16.500 -1.302 1.00 86.19 195 LEU A O 1
ATOM 1520 N N . ALA A 1 196 ? 34.732 -17.505 -1.911 1.00 88.69 196 ALA A N 1
ATOM 1521 C CA . ALA A 1 196 ? 35.342 -17.438 -0.582 1.00 88.69 196 ALA A CA 1
ATOM 1522 C C . ALA A 1 196 ? 35.527 -15.990 -0.079 1.00 88.69 196 ALA A C 1
ATOM 1524 O O . ALA A 1 196 ? 35.339 -15.713 1.108 1.00 88.69 196 ALA A O 1
ATOM 1525 N N . LEU A 1 197 ? 35.869 -15.052 -0.971 1.00 89.31 197 LEU A N 1
ATOM 1526 C CA . LEU A 1 197 ? 35.977 -13.624 -0.642 1.00 89.31 197 LEU A CA 1
ATOM 1527 C C . LEU A 1 197 ? 34.614 -12.994 -0.330 1.00 89.31 197 LEU A C 1
ATOM 1529 O O . LEU A 1 197 ? 34.510 -12.182 0.591 1.00 89.31 197 LEU A O 1
ATOM 1533 N N . LEU A 1 198 ? 33.564 -13.399 -1.048 1.00 89.50 198 LEU A N 1
ATOM 1534 C CA . LEU A 1 198 ? 32.197 -12.963 -0.771 1.00 89.50 198 LEU A CA 1
ATOM 1535 C C . LEU A 1 198 ? 31.714 -13.472 0.596 1.00 89.50 198 LEU A C 1
ATOM 1537 O O . LEU A 1 198 ? 31.265 -12.676 1.419 1.00 89.50 198 LEU A O 1
ATOM 1541 N N . GLU A 1 199 ? 31.883 -14.767 0.876 1.00 90.00 199 GLU A N 1
ATOM 1542 C CA . GLU A 1 199 ? 31.502 -15.387 2.153 1.00 90.00 199 GLU A CA 1
ATOM 1543 C C . GLU A 1 199 ? 32.234 -14.750 3.345 1.00 90.00 199 GLU A C 1
ATOM 1545 O O . GLU A 1 199 ? 31.634 -14.500 4.396 1.00 90.00 199 GLU A O 1
ATOM 1550 N N . ARG A 1 200 ? 33.524 -14.423 3.179 1.00 90.00 200 ARG A N 1
ATOM 1551 C CA . ARG A 1 200 ? 34.311 -13.701 4.189 1.00 90.00 200 ARG A CA 1
ATOM 1552 C C . ARG A 1 200 ? 33.753 -12.302 4.453 1.00 90.00 200 ARG A C 1
ATOM 1554 O O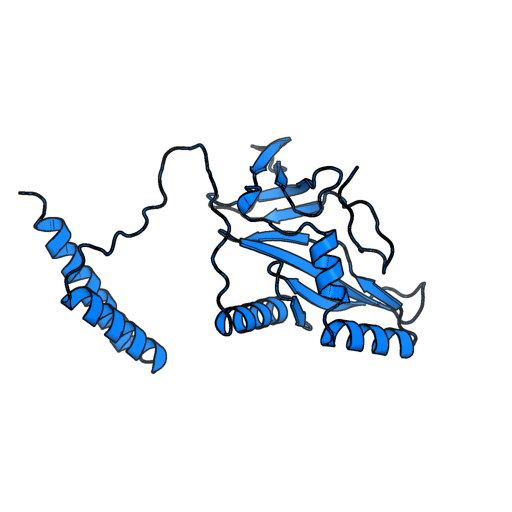 . ARG A 1 200 ? 33.657 -11.899 5.613 1.00 90.00 200 ARG A O 1
ATOM 1561 N N . GLY A 1 201 ? 33.357 -11.581 3.404 1.00 92.12 201 GLY A N 1
ATOM 1562 C CA . GLY A 1 201 ? 32.709 -10.278 3.533 1.00 92.12 201 GLY A CA 1
ATOM 1563 C C . GLY A 1 201 ? 31.374 -10.366 4.278 1.00 92.12 201 GLY A C 1
ATOM 1564 O O . GLY A 1 201 ? 31.123 -9.589 5.197 1.00 92.12 201 GLY A O 1
ATOM 1565 N N . GLU A 1 202 ? 30.537 -11.347 3.947 1.00 84.19 202 GLU A N 1
ATOM 1566 C CA . GLU A 1 202 ? 29.254 -11.556 4.627 1.00 84.19 202 GLU A CA 1
ATOM 1567 C C . GLU A 1 202 ? 29.413 -11.911 6.110 1.00 84.19 202 GLU A C 1
ATOM 1569 O O . GLU A 1 202 ? 28.616 -11.470 6.941 1.00 84.19 202 GLU A O 1
ATOM 1574 N N . GLN A 1 203 ? 30.441 -12.689 6.459 1.00 87.06 203 GLN A N 1
ATOM 1575 C CA . GLN A 1 203 ? 30.765 -12.999 7.851 1.00 87.06 203 GLN A CA 1
ATOM 1576 C C . GLN A 1 203 ? 31.198 -11.740 8.615 1.00 87.06 203 GLN A C 1
ATOM 1578 O O . GLN A 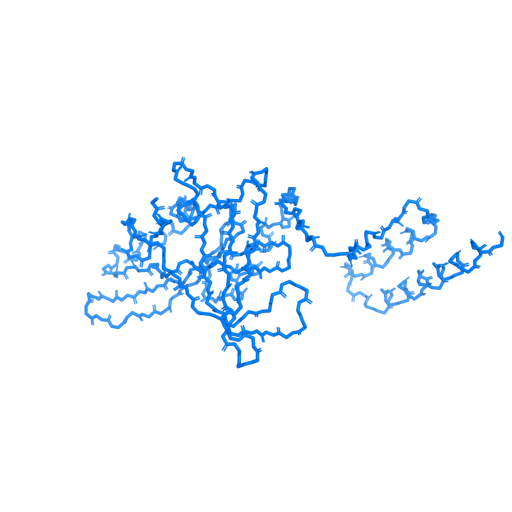1 203 ? 30.679 -11.483 9.700 1.00 87.06 203 GLN A O 1
ATOM 1583 N N . ALA A 1 204 ? 32.076 -10.921 8.029 1.00 86.25 204 ALA A N 1
ATOM 1584 C CA . ALA A 1 204 ? 32.513 -9.658 8.624 1.00 86.25 204 ALA A CA 1
ATOM 1585 C C . ALA A 1 204 ? 31.339 -8.686 8.842 1.00 86.25 204 ALA A C 1
ATOM 1587 O O . ALA A 1 204 ? 31.247 -8.040 9.884 1.00 86.25 204 ALA A O 1
ATOM 1588 N N . LEU A 1 205 ? 30.384 -8.645 7.907 1.00 81.12 205 LEU A N 1
ATOM 1589 C CA . LEU A 1 205 ? 29.162 -7.852 8.045 1.00 81.12 205 LEU A CA 1
ATOM 1590 C C . LEU A 1 205 ? 28.280 -8.344 9.204 1.00 81.12 205 LEU A C 1
ATOM 1592 O O . LEU A 1 205 ? 27.754 -7.529 9.961 1.00 81.12 205 LEU A O 1
ATOM 1596 N N . ARG A 1 206 ? 28.150 -9.667 9.380 1.00 84.88 206 ARG A N 1
ATOM 1597 C CA . ARG A 1 206 ? 27.420 -10.274 10.509 1.00 84.88 206 ARG A CA 1
ATOM 1598 C C . ARG A 1 206 ? 28.078 -9.991 11.860 1.00 84.88 206 ARG A C 1
ATOM 1600 O O . ARG A 1 206 ? 27.383 -9.898 12.866 1.00 84.88 206 ARG A O 1
ATOM 1607 N N . GLU A 1 207 ? 29.396 -9.832 11.876 1.00 87.88 207 GLU A N 1
ATOM 1608 C CA . GLU A 1 207 ? 30.184 -9.507 13.070 1.00 87.88 207 GLU A CA 1
ATOM 1609 C C . GLU A 1 207 ? 30.311 -7.991 13.318 1.00 87.88 207 GLU A C 1
ATOM 1611 O O . GLU A 1 207 ? 30.823 -7.578 14.358 1.00 87.88 207 GLU A O 1
ATOM 1616 N N . GLY A 1 208 ? 29.805 -7.153 12.403 1.00 79.50 208 GLY A N 1
ATOM 1617 C CA . GLY A 1 208 ? 29.885 -5.691 12.490 1.00 79.50 208 GLY A CA 1
ATOM 1618 C C . GLY A 1 208 ? 31.270 -5.114 12.165 1.00 79.50 208 GLY A C 1
ATOM 1619 O O . GLY A 1 208 ? 31.527 -3.944 12.454 1.00 79.50 208 GLY A O 1
ATOM 1620 N N . ASP A 1 209 ? 32.161 -5.906 11.566 1.00 88.75 209 ASP A N 1
ATOM 1621 C CA . ASP A 1 209 ? 33.496 -5.485 11.141 1.00 88.75 209 ASP A CA 1
ATOM 1622 C C . ASP A 1 209 ? 33.461 -4.919 9.711 1.00 88.75 209 ASP A C 1
ATOM 1624 O O . ASP A 1 209 ? 33.695 -5.596 8.705 1.00 88.75 209 ASP A O 1
ATOM 1628 N N . PHE A 1 210 ? 33.160 -3.625 9.621 1.00 77.62 210 PHE A N 1
ATOM 1629 C CA . PHE A 1 210 ? 33.079 -2.908 8.348 1.00 77.62 210 PHE A CA 1
ATOM 1630 C C . PHE A 1 210 ? 34.429 -2.767 7.632 1.00 77.62 210 PHE A C 1
ATOM 1632 O O . PHE A 1 210 ? 34.450 -2.598 6.411 1.00 77.62 210 PHE A O 1
ATOM 1639 N N . GLN A 1 211 ? 35.549 -2.830 8.359 1.00 86.56 211 GLN A N 1
ATOM 1640 C CA . GLN A 1 211 ? 36.873 -2.741 7.749 1.00 86.56 211 GLN A CA 1
ATOM 1641 C C . GLN A 1 211 ? 37.195 -4.046 7.013 1.00 86.56 211 GLN A C 1
ATOM 1643 O O . GLN A 1 211 ? 3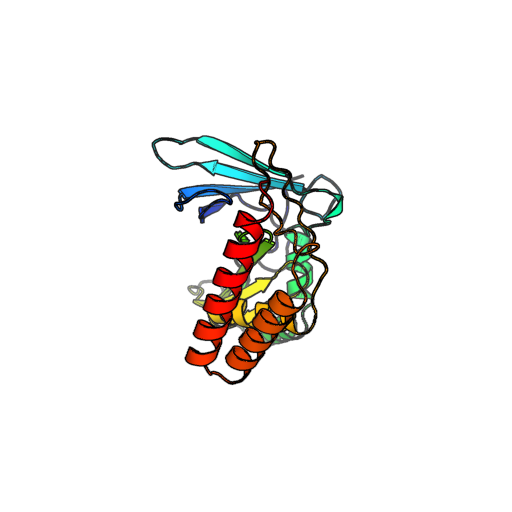7.526 -4.009 5.827 1.00 86.56 211 GLN A O 1
ATOM 1648 N N . ALA A 1 212 ? 37.007 -5.191 7.674 1.00 79.62 212 ALA A N 1
ATOM 1649 C CA . ALA A 1 212 ? 37.213 -6.504 7.066 1.00 79.62 212 ALA A CA 1
ATOM 1650 C C . ALA A 1 212 ? 36.246 -6.768 5.896 1.00 79.62 212 ALA A C 1
ATOM 1652 O O . ALA A 1 212 ? 36.620 -7.399 4.900 1.00 79.62 212 ALA A O 1
ATOM 1653 N N . PHE A 1 213 ? 35.020 -6.239 5.968 1.00 87.12 213 PHE A N 1
ATOM 1654 C CA . PHE A 1 213 ? 34.085 -6.244 4.842 1.00 87.12 213 PHE A CA 1
ATOM 1655 C C . PHE A 1 213 ? 34.627 -5.457 3.636 1.00 87.12 213 PHE A C 1
ATOM 1657 O O . PHE A 1 213 ? 34.629 -5.967 2.513 1.00 87.12 213 PHE A O 1
ATOM 1664 N N . GLY A 1 214 ? 35.124 -4.235 3.862 1.00 78.81 214 GLY A N 1
ATOM 1665 C CA . GLY A 1 214 ? 35.683 -3.388 2.805 1.00 78.81 214 GLY A CA 1
ATOM 1666 C C . GLY A 1 214 ? 36.910 -4.004 2.126 1.00 78.81 214 GLY A C 1
ATOM 1667 O O . GLY A 1 214 ? 37.023 -3.950 0.901 1.00 78.81 214 GLY A O 1
ATOM 1668 N N . GLU A 1 215 ? 37.788 -4.639 2.904 1.00 90.75 215 GLU A N 1
ATOM 1669 C CA . GLU A 1 215 ? 38.955 -5.373 2.398 1.00 90.75 215 GLU A CA 1
ATOM 1670 C C . GLU A 1 215 ? 38.531 -6.561 1.518 1.00 90.75 215 GLU A C 1
ATOM 1672 O O . GLU A 1 215 ? 39.000 -6.688 0.386 1.00 90.75 215 GLU A O 1
ATOM 1677 N N . SER A 1 216 ? 37.564 -7.362 1.978 1.00 88.38 216 SER A N 1
ATOM 1678 C CA . SER A 1 216 ? 37.060 -8.528 1.233 1.00 88.38 216 SER A CA 1
ATOM 1679 C C . SER A 1 216 ? 36.423 -8.132 -0.108 1.00 88.38 216 SER A C 1
ATOM 1681 O O . SER A 1 216 ? 36.627 -8.798 -1.125 1.00 88.38 216 SER A O 1
ATOM 1683 N N . LEU A 1 217 ? 35.698 -7.007 -0.150 1.00 89.94 217 LEU A N 1
ATOM 1684 C CA . LEU A 1 217 ? 35.088 -6.493 -1.380 1.00 89.94 217 LEU A CA 1
ATOM 1685 C C . LEU A 1 217 ? 36.127 -5.927 -2.365 1.00 89.94 217 LEU A C 1
ATOM 1687 O O . LEU A 1 217 ? 35.961 -6.059 -3.581 1.00 89.94 217 LEU A O 1
ATOM 1691 N N . ALA A 1 218 ? 37.192 -5.298 -1.861 1.00 90.62 218 ALA A N 1
ATOM 1692 C CA . ALA A 1 218 ? 38.286 -4.791 -2.687 1.00 90.62 218 ALA A CA 1
ATOM 1693 C C . ALA A 1 218 ? 39.086 -5.934 -3.334 1.00 90.62 218 ALA A C 1
ATOM 1695 O O . ALA A 1 218 ? 39.387 -5.872 -4.527 1.00 90.62 218 ALA A O 1
ATOM 1696 N N . GLU A 1 219 ? 39.369 -6.996 -2.575 1.00 92.00 219 GLU A N 1
ATOM 1697 C CA . GLU A 1 219 ? 40.031 -8.207 -3.072 1.00 92.00 219 GLU A CA 1
ATOM 1698 C C . GLU A 1 219 ? 39.176 -8.929 -4.121 1.00 92.00 219 GLU A C 1
ATOM 1700 O O . GLU A 1 219 ? 39.680 -9.291 -5.186 1.00 92.00 219 GLU A O 1
ATOM 1705 N N . LEU A 1 220 ? 37.867 -9.062 -3.871 1.00 92.62 220 LEU A N 1
ATOM 1706 C CA . LEU A 1 220 ? 36.928 -9.645 -4.831 1.00 92.62 220 LEU A CA 1
ATOM 1707 C C . LEU A 1 220 ? 36.917 -8.859 -6.147 1.00 92.62 220 LEU A C 1
ATOM 1709 O O . LEU A 1 220 ? 36.983 -9.446 -7.227 1.00 92.62 220 LEU A O 1
ATOM 1713 N N . ARG A 1 221 ? 36.876 -7.524 -6.071 1.00 86.12 221 ARG A N 1
ATOM 1714 C CA . ARG A 1 221 ? 36.912 -6.658 -7.255 1.00 86.12 221 ARG A CA 1
ATOM 1715 C C . ARG A 1 221 ? 38.199 -6.843 -8.051 1.00 86.12 221 ARG A C 1
ATOM 1717 O O . ARG A 1 221 ? 38.122 -7.026 -9.262 1.00 86.12 221 ARG A O 1
ATOM 1724 N N . ALA A 1 222 ? 39.354 -6.829 -7.387 1.00 89.88 222 ALA A N 1
ATOM 1725 C CA . ALA A 1 222 ? 40.639 -7.018 -8.052 1.00 89.88 222 ALA A CA 1
ATOM 1726 C C . ALA A 1 222 ? 40.710 -8.384 -8.760 1.00 89.88 222 ALA A C 1
ATOM 1728 O O . ALA A 1 222 ? 41.129 -8.464 -9.913 1.00 89.88 222 ALA A O 1
ATOM 1729 N N . LEU A 1 223 ? 40.236 -9.449 -8.106 1.00 88.19 223 LEU A N 1
ATOM 1730 C CA . LEU A 1 223 ? 40.192 -10.794 -8.677 1.00 88.19 223 LEU A CA 1
ATOM 1731 C C . LEU A 1 223 ? 39.312 -10.846 -9.935 1.00 88.19 223 LEU A C 1
ATOM 1733 O O . LEU A 1 223 ? 39.758 -11.305 -10.987 1.00 88.19 223 LEU A O 1
ATOM 1737 N N . LEU A 1 224 ? 38.090 -10.319 -9.864 1.00 85.56 224 LEU A N 1
ATOM 1738 C CA . LEU A 1 224 ? 37.170 -10.292 -11.003 1.00 85.56 224 LEU A CA 1
ATOM 1739 C C . LEU A 1 224 ? 37.691 -9.417 -12.156 1.00 85.56 224 LEU A C 1
ATOM 1741 O O . LEU A 1 224 ? 37.545 -9.788 -13.321 1.00 85.56 224 LEU A O 1
ATOM 1745 N N . GLU A 1 225 ? 38.367 -8.304 -11.859 1.00 85.88 225 GLU A N 1
ATOM 1746 C CA . GLU A 1 225 ? 39.008 -7.461 -12.874 1.00 85.88 225 GLU A CA 1
ATOM 1747 C C . GLU A 1 225 ? 40.113 -8.220 -13.621 1.00 85.88 225 GLU A C 1
ATOM 1749 O O . GLU A 1 225 ? 40.154 -8.171 -14.853 1.00 85.88 225 GLU A O 1
ATOM 1754 N N . THR A 1 226 ? 40.948 -8.997 -12.919 1.00 84.00 226 THR A N 1
ATOM 1755 C CA . THR A 1 226 ? 42.002 -9.802 -13.567 1.00 84.00 226 THR A CA 1
ATOM 1756 C C . THR A 1 226 ? 41.442 -10.881 -14.493 1.00 84.00 226 THR A C 1
ATOM 1758 O O . THR A 1 226 ? 41.980 -11.105 -15.577 1.00 84.00 226 THR A O 1
ATOM 1761 N N . LEU A 1 227 ? 40.321 -11.501 -14.122 1.00 79.81 227 LEU A N 1
ATOM 1762 C CA . LEU A 1 227 ? 39.660 -12.534 -14.923 1.00 79.81 227 LEU A CA 1
ATOM 1763 C C . LEU A 1 227 ? 38.969 -11.933 -16.146 1.00 79.81 227 LEU A C 1
ATOM 1765 O O . LEU A 1 227 ? 39.078 -12.464 -17.250 1.00 79.81 227 LEU A O 1
ATOM 1769 N N . SER A 1 228 ? 38.334 -10.771 -15.971 1.00 73.50 228 SER A N 1
ATOM 1770 C CA . SER A 1 228 ? 37.722 -10.028 -17.074 1.00 73.50 228 SER A CA 1
ATOM 1771 C C . SER A 1 228 ? 38.751 -9.530 -18.101 1.00 73.50 228 SER A C 1
ATOM 1773 O O . SER A 1 228 ? 38.435 -9.410 -19.286 1.00 73.50 228 SER A O 1
ATOM 1775 N N . ALA A 1 229 ? 39.990 -9.271 -17.666 1.00 73.12 229 ALA A N 1
ATOM 1776 C CA . ALA A 1 229 ? 41.098 -8.882 -18.533 1.00 73.12 229 ALA A CA 1
ATOM 1777 C C . ALA A 1 229 ? 41.768 -10.086 -19.225 1.00 73.12 229 ALA A C 1
ATOM 1779 O O . ALA A 1 229 ? 42.225 -9.946 -20.357 1.00 73.12 229 ALA A O 1
ATOM 1780 N N . GLY A 1 230 ? 41.800 -11.258 -18.580 1.00 62.06 230 GLY A N 1
ATOM 1781 C CA . GLY A 1 230 ? 42.411 -12.484 -19.113 1.00 62.06 230 GLY A CA 1
ATOM 1782 C C . GLY A 1 230 ? 41.561 -13.261 -20.130 1.00 62.06 230 GLY A C 1
ATOM 1783 O O . GLY A 1 230 ? 42.102 -14.079 -20.863 1.00 62.06 230 GLY A O 1
ATOM 1784 N N . GLY A 1 231 ? 40.251 -13.008 -20.215 1.00 54.06 231 GLY A N 1
ATOM 1785 C CA . GLY A 1 231 ? 39.331 -13.689 -21.143 1.00 54.06 231 GLY A CA 1
ATOM 1786 C C . GLY A 1 231 ? 39.221 -13.082 -22.552 1.00 54.06 231 GLY A C 1
ATOM 1787 O O . GLY A 1 231 ? 38.250 -13.364 -23.253 1.00 54.06 231 GLY A O 1
ATOM 1788 N N . ARG A 1 232 ? 40.147 -12.199 -22.958 1.00 48.31 232 ARG A N 1
ATOM 1789 C CA . ARG A 1 232 ? 40.104 -11.444 -24.231 1.00 48.31 232 ARG A CA 1
ATOM 1790 C C . ARG A 1 232 ? 41.211 -11.788 -25.246 1.00 48.31 232 ARG A C 1
ATOM 1792 O O . ARG A 1 232 ? 41.351 -11.046 -26.219 1.00 48.31 232 ARG A O 1
ATOM 1799 N N . GLU A 1 233 ? 41.946 -12.886 -25.064 1.00 36.47 233 GLU A N 1
ATOM 1800 C CA . GLU A 1 233 ? 42.923 -13.410 -26.047 1.00 36.47 233 GLU A CA 1
ATOM 1801 C C . GLU A 1 233 ? 42.457 -14.697 -26.738 1.00 36.47 233 GLU A C 1
ATOM 1803 O O . GLU A 1 233 ? 41.870 -15.568 -26.055 1.00 36.47 233 GLU A O 1
#

pLDDT: mean 82.2, std 15.1, range [32.53, 97.56]